Protein AF-A0A8S3V2P7-F1 (afdb_monomer)

Sequence (271 aa):
MELQEFVPVRVRTLHENWPELEVRVYRNQDRISTNEVFEKATFMLNLKQASVEHFSLFLFGKSLFIRKWCFDARTEKKLLKDKVACHLIFREAEWNIENGFLKPSTDQIDLLEEYSDERFRCEEKYILLCHSIPDYFDVHLEDCVVLKNEDECRCHVQVNVSHLKINTQDVDVTVLPWFCVKHWTYEALQKRMIFVYIDDKLMDETITVVTDQVEYLADVVNQCFKTIQKEEKETPRFYSEMVSKTEEGNISYQNPLFDWEQTELHYKSQH

Mean predicted aligned error: 6.17 Å

pLDDT: mean 89.65, std 7.99, range [47.31, 98.12]

Nearest PDB structures (foldseek):
  4tkn-assembly1_A  TM=8.402E-01  e=1.083E-12  Homo sapiens
  8ttv-assembly1_A  TM=8.635E-01  e=6.347E-12  Homo sapiens
  4tkn-assembly2_B  TM=7.941E-01  e=1.187E-10  Homo sapiens
  3sv1-assembly2_B  TM=7.234E-01  e=1.711E-02  Rattus norvegicus
  2ys5-assembly1_A  TM=6.105E-01  e=3.510E-02  Homo sapiens

Secondary structure (DSSP, 8-state):
-PPP-EEEEEEE-S-TTSPPEEEEEEEETTEE-HHHHHHHHHHHTT--HHHHTTEEEEEETTEEEEEE----HHHHHHHTTSHHHHHHHHHHHHHHHHTTSS---HHHHHHHHHHH-TTT--HHHHHHHHTTSTTTTPEEEEEEEEEETTEEEEEEEEE-SSEEEEEETTS-EEEEEGGGEEEEEEETTTTEEEEEEE-TTS-EEEEEEE-TTHHHHHHHHHHHHHHHHHH-TTSPP--GGGEEE-TTS-EEEE-TT--HHHHHHHHHTT-

Solvent-accessible surface area (backbone atoms only — not comparable to full-atom values): 15208 Å² total; per-residue (Å²): 134,83,79,82,49,71,43,81,44,64,38,34,59,71,45,86,87,56,79,69,41,76,36,76,39,65,53,55,94,94,39,67,57,65,65,61,49,46,55,52,47,42,55,76,63,62,47,53,76,92,47,52,83,39,42,46,81,43,80,56,93,96,43,38,29,54,44,80,53,74,52,49,71,74,63,50,63,60,35,50,77,36,68,52,50,29,51,54,51,34,34,45,52,52,51,32,40,78,71,61,77,34,70,69,52,75,77,51,47,60,52,43,54,58,24,60,34,84,93,64,56,32,52,66,60,37,46,60,54,46,70,72,31,73,68,62,45,42,47,79,42,74,82,25,36,36,41,47,94,89,44,80,40,56,26,39,38,33,40,41,68,61,32,44,34,40,38,36,83,84,72,52,69,49,74,44,43,49,37,35,30,50,31,38,36,44,33,77,93,76,24,27,38,39,40,34,26,53,48,86,84,73,42,87,43,63,44,32,43,35,27,98,53,35,68,56,51,53,51,51,54,54,48,26,55,54,51,50,49,72,73,36,87,85,50,61,68,86,51,76,86,38,50,48,71,46,97,90,66,32,42,35,38,56,40,55,60,42,34,69,69,61,39,54,52,54,46,59,72,78,110

Foldseek 3Di:
DDDFDWDWAWEAALPPPDDTDTDTFTQDPNDTDQVSSLVRVCVVLVQDPLCSVQWGWDDDPNHIYIAGNDQDPVSLLVQCVTVSSLVRLLSVLVVCVVVVVFDDDPVLVVVLVVCCPPVRHPSSVNVVSSVPTPLSSWDKDAQKWKAFPNDTFHWIWTDGLFWIWTQTPVRDIDTGGLQQWFKWKQDVVQQKIKTWGQDLVRDTGIMIIHDPCSVVVVVRVVSSLVVCCVVDVPQFHFDPVQWDADPVRIIMGGRSSHDSVVNNVVSVVVD

Radius of gyration: 20.54 Å; Cα contacts (8 Å, |Δi|>4): 428; chains: 1; bounding box: 59×51×54 Å

Organism: Mytilus edulis (NCBI:txid6550)

Structure (mmCIF, N/CA/C/O backbone):
data_AF-A0A8S3V2P7-F1
#
_entry.id   AF-A0A8S3V2P7-F1
#
loop_
_atom_site.group_PDB
_atom_site.id
_atom_site.type_symbol
_atom_site.label_atom_id
_atom_site.label_alt_id
_atom_site.label_comp_id
_atom_site.label_asym_id
_atom_site.label_entity_id
_atom_site.label_seq_id
_atom_site.pdbx_PDB_ins_code
_atom_site.Cartn_x
_atom_site.Cartn_y
_atom_site.Cartn_z
_atom_site.occupancy
_atom_site.B_iso_or_equiv
_atom_site.auth_seq_id
_atom_site.auth_comp_id
_atom_site.auth_asym_id
_atom_site.auth_atom_id
_atom_site.pdbx_PDB_model_num
ATOM 1 N N . MET A 1 1 ? -33.530 29.837 -5.490 1.00 47.31 1 MET A N 1
ATOM 2 C CA . MET A 1 1 ? -32.994 29.280 -4.236 1.00 47.31 1 MET A CA 1
ATOM 3 C C . MET A 1 1 ? -32.983 27.778 -4.439 1.00 47.31 1 MET A C 1
ATOM 5 O O . MET A 1 1 ? -34.024 27.153 -4.302 1.00 47.31 1 MET A O 1
ATOM 9 N N . GLU A 1 2 ? -31.881 27.243 -4.961 1.00 53.69 2 GLU A N 1
ATOM 10 C CA . GLU A 1 2 ? -31.751 25.796 -5.158 1.00 53.69 2 GLU A CA 1
ATOM 11 C C . GLU A 1 2 ? -31.654 25.144 -3.778 1.00 53.69 2 GLU A C 1
ATOM 13 O O . GLU A 1 2 ? -30.859 25.567 -2.936 1.00 53.69 2 GLU A O 1
ATOM 18 N N . LEU A 1 3 ? -32.544 24.189 -3.511 1.00 58.59 3 LEU A N 1
ATOM 19 C CA . LEU A 1 3 ? -32.516 23.399 -2.288 1.00 58.59 3 LEU A CA 1
ATOM 20 C C . LEU A 1 3 ? -31.244 22.556 -2.314 1.00 58.59 3 LEU A C 1
ATOM 22 O O . LEU A 1 3 ? -31.035 21.779 -3.240 1.00 58.59 3 LEU A O 1
ATOM 26 N N . GLN A 1 4 ? -30.397 22.734 -1.305 1.00 68.75 4 GLN A N 1
ATOM 27 C CA . GLN A 1 4 ? -29.199 21.926 -1.133 1.00 68.75 4 GLN A CA 1
ATOM 28 C C . GLN A 1 4 ? -29.608 20.459 -0.937 1.00 68.75 4 GLN A C 1
ATOM 30 O O . GLN A 1 4 ? -30.300 20.136 0.030 1.00 68.75 4 GLN A O 1
ATOM 35 N N . GLU A 1 5 ? -29.209 19.579 -1.857 1.00 84.56 5 GLU A N 1
ATOM 36 C CA . GLU A 1 5 ? -29.507 18.149 -1.769 1.00 84.56 5 GLU A CA 1
ATOM 37 C C . GLU A 1 5 ? -28.433 17.457 -0.920 1.00 84.56 5 GLU A C 1
ATOM 39 O O . GLU A 1 5 ? -27.274 17.327 -1.324 1.00 84.56 5 GLU A O 1
ATOM 44 N N . PHE A 1 6 ? -28.818 17.020 0.280 1.00 88.38 6 PHE A N 1
ATOM 45 C CA . PHE A 1 6 ? -27.993 16.132 1.093 1.00 88.38 6 PHE A CA 1
ATOM 46 C C . PHE A 1 6 ? -28.296 14.685 0.739 1.00 88.38 6 PHE A C 1
ATOM 48 O O . PHE A 1 6 ? -29.452 14.261 0.764 1.00 88.38 6 PHE A O 1
ATOM 55 N N . VAL A 1 7 ? -27.245 13.917 0.479 1.00 91.31 7 VAL A N 1
ATOM 56 C CA . VAL A 1 7 ? -27.346 12.503 0.125 1.00 91.31 7 VAL A CA 1
ATOM 57 C C . VAL A 1 7 ? -26.684 11.635 1.193 1.00 91.31 7 VAL A C 1
ATOM 59 O O . VAL A 1 7 ? -25.607 11.990 1.686 1.00 91.31 7 VAL A O 1
ATOM 62 N N . PRO A 1 8 ? -27.315 10.518 1.596 1.00 92.88 8 PRO A N 1
ATOM 63 C CA . PRO A 1 8 ? -26.698 9.569 2.506 1.00 92.88 8 PRO A CA 1
ATOM 64 C C . PRO A 1 8 ? -25.689 8.706 1.743 1.00 92.88 8 PRO A C 1
ATOM 66 O O . PRO A 1 8 ? -26.023 8.055 0.753 1.00 92.88 8 PRO A O 1
ATOM 69 N N . VAL A 1 9 ? -24.456 8.680 2.231 1.00 93.44 9 VAL A N 1
ATOM 70 C CA . VAL A 1 9 ? -23.396 7.771 1.800 1.00 93.44 9 VAL A CA 1
ATOM 71 C C . VAL A 1 9 ? -23.111 6.827 2.949 1.00 93.44 9 VAL A C 1
ATOM 73 O O . VAL A 1 9 ? -22.951 7.257 4.090 1.00 93.44 9 VAL A O 1
ATOM 76 N N . ARG A 1 10 ? -23.068 5.532 2.658 1.00 94.19 10 ARG A N 1
ATOM 77 C CA . ARG A 1 10 ? -22.807 4.521 3.672 1.00 94.19 10 ARG A CA 1
ATOM 78 C C . ARG A 1 10 ? -21.340 4.120 3.660 1.00 94.19 10 ARG A C 1
ATOM 80 O O . ARG A 1 10 ? -20.814 3.756 2.611 1.00 94.19 10 ARG A O 1
ATOM 87 N N . VAL A 1 11 ? -20.705 4.207 4.822 1.00 94.50 11 VAL A N 1
ATOM 88 C CA . VAL A 1 11 ? -19.291 3.882 5.022 1.00 94.50 11 VAL A CA 1
ATOM 89 C C . VAL A 1 11 ? -19.181 2.772 6.055 1.00 94.50 11 VAL A C 1
ATOM 91 O O . VAL A 1 11 ? -19.813 2.820 7.107 1.00 94.50 11 VAL A O 1
ATOM 94 N N . ARG A 1 12 ? -18.378 1.760 5.756 1.00 94.19 12 ARG A N 1
ATOM 95 C CA . ARG A 1 12 ? -18.157 0.591 6.606 1.00 94.19 12 ARG A CA 1
ATOM 96 C C . ARG A 1 12 ? -16.735 0.578 7.145 1.00 94.19 12 ARG A C 1
ATOM 98 O O . ARG A 1 12 ? -15.857 1.293 6.665 1.00 94.19 12 ARG A O 1
ATOM 105 N N . THR A 1 13 ? -16.504 -0.275 8.126 1.00 92.31 13 THR A N 1
ATOM 106 C CA . THR A 1 13 ? -15.163 -0.703 8.527 1.00 92.31 13 THR A CA 1
ATOM 107 C C . THR A 1 13 ? -15.082 -2.218 8.356 1.00 92.31 13 THR A C 1
ATOM 109 O O . THR A 1 13 ? -16.095 -2.869 8.094 1.00 92.31 13 THR A O 1
ATOM 112 N N . LEU A 1 14 ? -13.890 -2.792 8.502 1.00 87.94 14 LEU A N 1
ATOM 113 C CA . LEU A 1 14 ? -13.713 -4.251 8.516 1.00 87.94 14 LEU A CA 1
ATOM 114 C C . LEU A 1 14 ? -14.160 -4.889 9.846 1.00 87.94 14 LEU A C 1
ATOM 116 O O . LEU A 1 14 ? -14.036 -6.093 10.052 1.00 87.94 14 LEU A O 1
ATOM 120 N N . HIS A 1 15 ? -14.704 -4.096 10.773 1.00 83.44 15 HIS A N 1
ATOM 121 C CA . HIS A 1 15 ? -15.320 -4.633 11.972 1.00 83.44 15 HIS A CA 1
ATOM 122 C C . HIS A 1 15 ? -16.784 -4.987 11.697 1.00 83.44 15 HIS A C 1
ATOM 124 O O . HIS A 1 15 ? -17.645 -4.114 11.665 1.00 83.44 15 HIS A O 1
ATOM 130 N N . GLU A 1 16 ? -17.071 -6.283 11.571 1.00 74.00 16 GLU A N 1
ATOM 131 C CA . GLU A 1 16 ? -18.413 -6.788 11.239 1.00 74.00 16 GLU A CA 1
ATOM 132 C C . GLU A 1 16 ? -19.521 -6.341 12.207 1.00 74.00 16 GLU A C 1
ATOM 134 O O . GLU A 1 16 ? -20.665 -6.161 11.797 1.00 74.00 16 GLU A O 1
ATOM 139 N N . ASN A 1 17 ? -19.184 -6.118 13.483 1.00 75.56 17 ASN A N 1
ATOM 140 C CA . ASN A 1 17 ? -20.146 -5.707 14.508 1.00 75.56 17 ASN A CA 1
ATOM 141 C C . ASN A 1 17 ? -20.281 -4.186 14.644 1.00 75.56 17 ASN A C 1
ATOM 143 O O . ASN A 1 17 ? -21.109 -3.721 15.433 1.00 75.56 17 ASN A O 1
ATOM 147 N N . TRP A 1 18 ? -19.484 -3.395 13.917 1.00 79.00 18 TRP A N 1
ATOM 148 C CA . TRP A 1 18 ? -19.669 -1.951 13.920 1.00 79.00 18 TRP A CA 1
ATOM 149 C C . TRP A 1 18 ? -20.789 -1.544 12.971 1.00 79.00 18 TRP A C 1
ATOM 151 O O . TRP A 1 18 ? -20.859 -2.032 11.841 1.00 79.00 18 TRP A O 1
ATOM 161 N N . PRO A 1 19 ? -21.677 -0.639 13.414 1.00 79.25 19 PRO A N 1
ATOM 162 C CA . PRO A 1 19 ? -22.750 -0.177 12.564 1.00 79.25 19 PRO A CA 1
ATOM 163 C C . PRO A 1 19 ? -22.172 0.550 11.351 1.00 79.25 19 PRO A C 1
ATOM 165 O O . PRO A 1 19 ? -21.231 1.338 11.456 1.00 79.25 19 PRO A O 1
ATOM 168 N N . GLU A 1 20 ? -22.784 0.301 10.198 1.00 89.19 20 GLU A N 1
ATOM 169 C CA . GLU A 1 20 ? -22.535 1.074 8.990 1.00 89.19 20 GLU A CA 1
ATOM 170 C C . GLU A 1 20 ? -22.792 2.563 9.277 1.00 89.19 20 GLU A C 1
ATOM 172 O O . GLU A 1 20 ? -23.838 2.947 9.808 1.00 89.19 20 GLU A O 1
ATOM 177 N N . LEU A 1 21 ? -21.817 3.405 8.948 1.00 91.62 21 LEU A N 1
ATOM 178 C CA . LEU A 1 21 ? -21.876 4.840 9.174 1.00 91.62 21 LEU A CA 1
ATOM 179 C C . LEU A 1 21 ? -22.696 5.472 8.051 1.00 91.62 21 LEU A C 1
ATOM 181 O O . LEU A 1 21 ? -22.272 5.489 6.895 1.00 91.62 21 LEU A O 1
ATOM 185 N N . GLU A 1 22 ? -23.867 6.011 8.380 1.00 94.44 22 GLU A N 1
ATOM 186 C CA . GLU A 1 22 ? -24.633 6.833 7.444 1.00 94.44 22 GLU A CA 1
ATOM 187 C C . GLU A 1 22 ? -24.123 8.278 7.491 1.00 94.44 22 GLU A C 1
ATOM 189 O O . GLU A 1 22 ? -24.448 9.053 8.393 1.00 94.44 22 GLU A O 1
ATOM 194 N N . VAL A 1 23 ? -23.326 8.648 6.493 1.00 94.12 23 VAL A N 1
ATOM 195 C CA . VAL A 1 23 ? -22.736 9.976 6.356 1.00 94.12 23 VAL A CA 1
ATOM 196 C C . VAL A 1 23 ? -23.578 10.816 5.406 1.00 94.12 23 VAL A C 1
ATOM 198 O O . VAL A 1 23 ? -23.733 10.484 4.235 1.00 94.12 23 VAL A O 1
ATOM 201 N N . ARG A 1 24 ? -24.108 11.946 5.881 1.00 92.94 24 ARG A N 1
ATOM 202 C CA . ARG A 1 24 ? -24.846 12.888 5.025 1.00 92.94 24 ARG A CA 1
ATOM 203 C C . ARG A 1 24 ? -23.905 13.934 4.447 1.00 92.94 24 ARG A C 1
ATOM 205 O O . ARG A 1 24 ? -23.319 14.708 5.205 1.00 92.94 24 ARG A O 1
ATOM 212 N N . VAL A 1 25 ? -23.798 13.988 3.124 1.00 92.62 25 VAL A N 1
ATOM 213 C CA . VAL A 1 25 ? -22.906 14.905 2.390 1.00 92.62 25 VAL A CA 1
ATOM 214 C C . VAL A 1 25 ? -23.658 15.723 1.359 1.00 92.62 25 VAL A C 1
ATOM 216 O O . VAL A 1 25 ? -24.741 15.337 0.916 1.00 92.62 25 VAL A O 1
ATOM 219 N N . TYR A 1 26 ? -23.091 16.872 1.008 1.00 88.38 26 TYR A N 1
ATOM 220 C CA . TYR A 1 26 ? -23.661 17.743 -0.007 1.00 88.38 26 TYR A CA 1
ATOM 221 C C . TYR A 1 26 ? -23.388 17.191 -1.411 1.00 88.38 26 TYR A C 1
ATOM 223 O O . TYR A 1 26 ? -22.244 16.886 -1.758 1.00 88.38 26 TYR A O 1
ATOM 231 N N . ARG A 1 27 ? -24.434 17.081 -2.238 1.00 88.06 27 ARG A N 1
ATOM 232 C CA . ARG A 1 27 ? -24.281 16.799 -3.668 1.00 88.06 27 ARG A CA 1
ATOM 233 C C . ARG A 1 27 ? -24.148 18.116 -4.428 1.00 88.06 27 ARG A C 1
ATOM 235 O O . ARG A 1 27 ? -25.050 18.949 -4.399 1.00 88.06 27 ARG A O 1
ATOM 242 N N . ASN A 1 28 ? -23.046 18.277 -5.158 1.00 83.25 28 ASN A N 1
ATOM 243 C CA . ASN A 1 28 ? -22.822 19.414 -6.047 1.00 83.25 28 ASN A CA 1
ATOM 244 C C . ASN A 1 28 ? -22.713 18.929 -7.495 1.00 83.25 28 ASN A C 1
ATOM 246 O O . ASN A 1 28 ? -21.761 18.221 -7.813 1.00 83.25 28 ASN A O 1
ATOM 250 N N . GLN A 1 29 ? -23.657 19.310 -8.364 1.00 81.25 29 GLN A N 1
ATOM 251 C CA . GLN A 1 29 ? -23.633 18.967 -9.799 1.00 81.25 29 GLN A CA 1
ATOM 252 C C . GLN A 1 29 ? -23.369 17.466 -10.046 1.00 81.25 29 GLN A C 1
ATOM 254 O O . GLN A 1 29 ? -22.422 17.095 -10.736 1.00 81.25 29 GLN A O 1
ATOM 259 N N . ASP A 1 30 ? -24.160 16.605 -9.397 1.00 81.12 30 ASP A N 1
ATOM 260 C CA . ASP A 1 30 ? -24.045 15.134 -9.436 1.00 81.12 30 ASP A CA 1
ATOM 261 C C . ASP A 1 30 ? -22.745 14.536 -8.877 1.00 81.12 30 ASP A C 1
ATOM 263 O O . ASP A 1 30 ? -22.522 13.328 -8.961 1.00 81.12 30 ASP A O 1
ATOM 267 N N . ARG A 1 31 ? -21.900 15.347 -8.236 1.00 85.56 31 ARG A N 1
ATOM 268 C CA . ARG A 1 31 ? -20.669 14.893 -7.586 1.00 85.56 31 ARG A CA 1
ATOM 269 C C . ARG A 1 31 ? -20.781 14.969 -6.072 1.00 85.56 31 ARG A C 1
ATOM 271 O O . ARG A 1 31 ? -21.397 15.875 -5.510 1.00 85.56 31 ARG A O 1
ATOM 278 N N . ILE A 1 32 ? -20.146 14.001 -5.424 1.00 87.94 32 ILE A N 1
ATOM 279 C CA . ILE A 1 32 ? -19.985 13.926 -3.975 1.00 87.94 32 ILE A CA 1
ATOM 280 C C . ILE A 1 32 ? -18.493 14.044 -3.675 1.00 87.94 32 ILE A C 1
ATOM 282 O O . ILE A 1 32 ? -17.678 13.389 -4.324 1.00 87.94 32 ILE A O 1
ATOM 286 N N . SER A 1 33 ? -18.135 14.878 -2.699 1.00 89.50 33 SER A N 1
ATOM 287 C CA . SER A 1 33 ? -16.750 15.010 -2.247 1.00 89.50 33 SER A CA 1
ATOM 288 C C . SER A 1 33 ? -16.347 13.801 -1.404 1.00 89.50 33 SER A C 1
ATOM 290 O O . SER A 1 33 ? -16.897 13.580 -0.325 1.00 89.50 33 SER A O 1
ATOM 292 N N . THR A 1 34 ? -15.358 13.037 -1.867 1.00 89.44 34 THR A N 1
ATOM 293 C CA . THR A 1 34 ? -14.770 11.922 -1.107 1.00 89.44 34 THR A CA 1
ATOM 294 C C . THR A 1 34 ? -14.146 12.401 0.202 1.00 89.44 34 THR A C 1
ATOM 296 O O . THR A 1 34 ? -14.336 11.764 1.235 1.00 89.44 34 THR A O 1
ATOM 299 N N . ASN A 1 35 ? -13.490 13.564 0.191 1.00 91.44 35 ASN A N 1
ATOM 300 C CA . ASN A 1 35 ? -12.905 14.167 1.389 1.00 91.44 35 ASN A CA 1
ATOM 301 C C . ASN A 1 35 ? -13.974 14.512 2.433 1.00 91.44 35 ASN A C 1
ATOM 303 O O . ASN A 1 35 ? -13.795 14.210 3.606 1.00 91.44 35 ASN A O 1
ATOM 307 N N . GLU A 1 36 ? -15.117 15.071 2.016 1.00 93.06 36 GLU A N 1
ATOM 308 C CA . GLU A 1 36 ? -16.208 15.394 2.949 1.00 93.06 36 GLU A CA 1
ATOM 309 C C . GLU A 1 36 ? -16.799 14.123 3.579 1.00 93.06 36 GLU A C 1
ATOM 311 O O . GLU A 1 36 ? -17.082 14.093 4.780 1.00 93.06 36 GLU A O 1
ATOM 316 N N . VAL A 1 37 ? -16.968 13.059 2.781 1.00 95.00 37 VAL A N 1
ATOM 317 C CA . VAL A 1 37 ? -17.411 11.751 3.287 1.00 95.00 37 VAL A CA 1
ATOM 318 C C . VAL A 1 37 ? -16.409 11.221 4.312 1.00 95.00 37 VAL A C 1
ATOM 320 O O . VAL A 1 37 ? -16.813 10.796 5.394 1.00 95.00 37 VAL A O 1
ATOM 323 N N . PHE A 1 38 ? -15.115 11.272 3.995 1.00 95.25 38 PHE A N 1
ATOM 324 C CA . PHE A 1 38 ? -14.049 10.756 4.848 1.00 95.25 38 PHE A CA 1
ATOM 325 C C . PHE A 1 38 ? -13.953 11.507 6.180 1.00 95.25 38 PHE A C 1
ATOM 327 O O . PHE A 1 38 ? -13.951 10.881 7.240 1.00 95.25 38 PHE A O 1
ATOM 334 N N . GLU A 1 39 ? -13.932 12.840 6.145 1.00 94.69 39 GLU A N 1
ATOM 335 C CA . GLU A 1 39 ? -13.870 13.693 7.339 1.00 94.69 39 GLU A CA 1
ATOM 336 C C . GLU A 1 39 ? -15.047 13.430 8.283 1.00 94.69 39 GLU A C 1
ATOM 338 O O . GLU A 1 39 ? -14.869 13.255 9.489 1.00 94.69 39 GLU A O 1
ATOM 343 N N . LYS A 1 40 ? -16.266 13.338 7.744 1.00 95.62 40 LYS A N 1
ATOM 344 C CA . LYS A 1 40 ? -17.450 13.048 8.560 1.00 95.62 40 LYS A CA 1
ATOM 345 C C . LYS A 1 40 ? -17.449 11.620 9.098 1.00 95.62 40 LYS A C 1
ATOM 347 O O . LYS A 1 40 ? -17.795 11.419 10.259 1.00 95.62 40 LYS A O 1
ATOM 352 N N . ALA A 1 41 ? -17.053 10.635 8.293 1.00 95.25 41 ALA A N 1
ATOM 353 C CA . ALA A 1 41 ? -16.987 9.243 8.727 1.00 95.25 41 ALA A CA 1
ATOM 354 C C . ALA A 1 41 ? -15.957 9.056 9.857 1.00 95.25 41 ALA A C 1
ATOM 356 O O . ALA A 1 41 ? -16.270 8.481 10.896 1.00 95.25 41 ALA A O 1
ATOM 357 N N . THR A 1 42 ? -14.752 9.608 9.703 1.00 95.06 42 THR A N 1
ATOM 358 C CA . THR A 1 42 ? -13.700 9.567 10.736 1.00 95.06 42 THR A CA 1
ATOM 359 C C . THR A 1 42 ? -14.087 10.320 12.008 1.00 95.06 42 THR A C 1
ATOM 361 O O . THR A 1 42 ? -13.806 9.838 13.108 1.00 95.06 42 THR A O 1
ATOM 364 N N . PHE A 1 43 ? -14.809 11.439 11.882 1.00 94.94 43 PHE A N 1
ATOM 365 C CA . PHE A 1 43 ? -15.402 12.131 13.024 1.00 94.94 43 PHE A CA 1
ATOM 366 C C . PHE A 1 43 ? -16.413 11.247 13.769 1.00 94.94 43 PHE A C 1
ATOM 368 O O . PHE A 1 43 ? -16.343 11.136 14.991 1.00 94.94 43 PHE A O 1
ATOM 375 N N . MET A 1 44 ? -17.314 10.564 13.051 1.00 94.50 44 MET A N 1
ATOM 376 C CA . MET A 1 44 ? -18.293 9.644 13.652 1.00 94.50 44 MET A CA 1
ATOM 377 C C . MET A 1 44 ? -17.632 8.470 14.387 1.00 94.50 44 MET A C 1
ATOM 379 O O . MET A 1 44 ? -18.170 7.994 15.385 1.00 94.50 44 MET A O 1
ATOM 383 N N . LEU A 1 45 ? -16.453 8.033 13.934 1.00 93.38 45 LEU A N 1
ATOM 384 C CA . LEU A 1 45 ? -15.653 7.001 14.598 1.00 93.38 45 LEU A CA 1
ATOM 385 C C . LEU A 1 45 ? -14.888 7.500 15.832 1.00 93.38 45 LEU A C 1
ATOM 387 O O . LEU A 1 45 ? -14.327 6.685 16.560 1.00 93.38 45 LEU A O 1
ATOM 391 N N . ASN A 1 46 ? -14.858 8.812 16.090 1.00 94.25 46 ASN A N 1
ATOM 392 C CA . ASN A 1 46 ? -13.985 9.447 17.084 1.00 94.25 46 ASN A CA 1
ATOM 393 C C . ASN A 1 46 ? -12.490 9.148 16.859 1.00 94.25 46 ASN A C 1
ATOM 395 O O . ASN A 1 46 ? -11.724 9.020 17.819 1.00 94.25 46 ASN A O 1
ATOM 399 N N . LEU A 1 47 ? -12.066 9.036 15.598 1.00 94.50 47 LEU A N 1
ATOM 400 C CA . LEU A 1 47 ? -10.654 8.887 15.253 1.00 94.50 47 LEU A CA 1
ATOM 401 C C . LEU A 1 47 ? -9.905 10.186 15.591 1.00 94.50 47 LEU A C 1
ATOM 403 O O . LEU A 1 47 ? -10.368 11.280 15.257 1.00 94.50 47 LEU A O 1
ATOM 407 N N . LYS A 1 48 ? -8.746 10.110 16.262 1.00 94.69 48 LYS A N 1
ATOM 408 C CA . LYS A 1 48 ? -7.996 11.328 16.607 1.00 94.69 48 LYS A CA 1
ATOM 409 C C . LYS A 1 48 ? -7.474 11.991 15.338 1.00 94.69 48 LYS A C 1
ATOM 411 O O . LYS A 1 48 ? -6.972 11.315 14.448 1.00 94.69 48 LYS A O 1
ATOM 416 N N . GLN A 1 49 ? -7.455 13.325 15.316 1.00 92.06 49 GLN A N 1
ATOM 417 C CA . GLN A 1 49 ? -6.977 14.101 14.163 1.00 92.06 49 GLN A CA 1
ATOM 418 C C . GLN A 1 49 ? -5.575 13.691 13.683 1.00 92.06 49 GLN A C 1
ATOM 420 O O . GLN A 1 49 ? -5.330 13.631 12.486 1.00 92.06 49 GLN A O 1
ATOM 425 N N . ALA A 1 50 ? -4.664 13.377 14.613 1.00 91.94 50 ALA A N 1
ATOM 426 C CA . ALA A 1 50 ? -3.307 12.931 14.289 1.00 91.94 50 ALA A CA 1
ATOM 427 C C . ALA A 1 50 ? -3.254 11.548 13.608 1.00 91.94 50 ALA A C 1
ATOM 429 O O . ALA A 1 50 ? -2.234 11.201 13.027 1.00 91.94 50 ALA 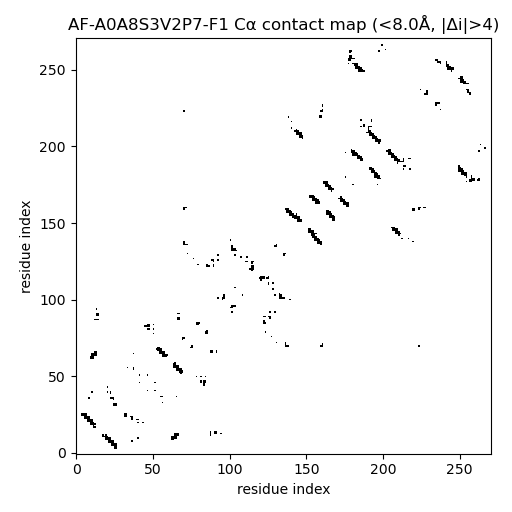A O 1
ATOM 430 N N . SER A 1 51 ? -4.328 10.763 13.700 1.00 94.56 51 SER A N 1
ATOM 431 C CA . SER A 1 51 ? -4.462 9.452 13.067 1.00 94.56 51 SER A CA 1
ATOM 432 C C . SER A 1 51 ? -5.159 9.537 11.708 1.00 94.56 51 SER A C 1
ATOM 434 O O . SER A 1 51 ? -4.922 8.679 10.869 1.00 94.56 51 SER A O 1
ATOM 436 N N . VAL A 1 52 ? -6.000 10.555 11.474 1.00 93.69 52 VAL A N 1
ATOM 437 C CA . VAL A 1 52 ? -6.846 10.684 10.268 1.00 93.69 52 VAL A CA 1
ATOM 438 C C . VAL A 1 52 ? -6.032 10.632 8.973 1.00 93.69 52 VAL A C 1
ATOM 440 O O . VAL A 1 52 ? -6.456 9.974 8.032 1.00 93.69 52 VAL A O 1
ATOM 443 N N . GLU A 1 53 ? -4.844 11.244 8.926 1.00 90.44 53 GLU A N 1
ATOM 444 C CA . GLU A 1 53 ? -3.986 11.236 7.724 1.00 90.44 53 GLU A CA 1
ATOM 445 C C . GLU A 1 53 ? -3.451 9.844 7.334 1.00 90.44 53 GLU A C 1
ATOM 447 O O . GLU A 1 53 ? -2.873 9.677 6.262 1.00 90.44 53 GLU A O 1
ATOM 452 N N . HIS A 1 54 ? -3.639 8.848 8.201 1.00 92.81 54 HIS A N 1
ATOM 453 C CA . HIS A 1 54 ? -3.183 7.473 8.023 1.00 92.81 54 HIS A CA 1
ATOM 454 C C . HIS A 1 54 ? -4.327 6.492 7.760 1.00 92.81 54 HIS A C 1
ATOM 456 O O . HIS A 1 54 ? -4.151 5.284 7.907 1.00 92.81 54 HIS A O 1
ATOM 462 N N . PHE A 1 55 ? -5.497 7.003 7.384 1.00 94.12 55 PHE A N 1
ATOM 463 C CA . PHE A 1 55 ? -6.632 6.228 6.897 1.00 94.12 55 PHE A CA 1
ATOM 464 C C . PHE A 1 55 ? -7.121 6.834 5.582 1.00 94.12 55 PHE A C 1
ATOM 466 O O . PHE A 1 55 ? -6.84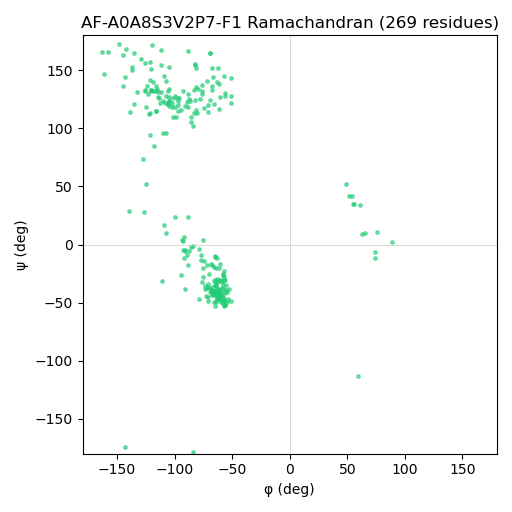4 7.992 5.278 1.00 94.12 55 PHE A O 1
ATOM 473 N N . SER A 1 56 ? -7.850 6.051 4.797 1.00 92.81 56 SER A N 1
ATOM 474 C CA . SER A 1 56 ? -8.504 6.532 3.580 1.00 92.81 56 SER A CA 1
ATOM 475 C C . SER A 1 56 ? -9.801 5.766 3.324 1.00 92.81 56 SER A C 1
ATOM 477 O O . SER A 1 56 ? -10.123 4.804 4.030 1.00 92.81 56 SER A O 1
ATOM 479 N N . LEU A 1 57 ? -10.559 6.220 2.328 1.00 91.69 57 LEU A N 1
ATOM 480 C CA . LEU A 1 57 ? -11.742 5.536 1.826 1.00 91.69 57 LEU A CA 1
ATOM 481 C C . LEU A 1 57 ? -11.379 4.633 0.651 1.00 91.69 57 LEU A C 1
ATOM 483 O O . LEU A 1 57 ? -10.750 5.073 -0.306 1.00 91.69 57 LEU A O 1
ATOM 487 N N . PHE A 1 58 ? -11.859 3.397 0.698 1.00 87.44 58 PHE A N 1
ATOM 488 C CA . PHE A 1 58 ? -11.628 2.388 -0.327 1.00 87.44 58 PHE A CA 1
ATOM 489 C C . PHE A 1 58 ? -12.958 1.850 -0.811 1.00 87.44 58 PHE A C 1
ATOM 491 O O . PHE A 1 58 ? -13.825 1.495 -0.010 1.00 87.44 58 PHE A O 1
ATOM 498 N N . LEU A 1 59 ? -13.117 1.775 -2.125 1.00 83.31 59 LEU A N 1
ATOM 499 C CA . LEU A 1 59 ? -14.261 1.116 -2.728 1.00 83.31 59 LEU A CA 1
ATOM 500 C C . LEU A 1 59 ? -13.925 -0.364 -2.914 1.00 83.31 59 LEU A C 1
ATOM 502 O O . LEU A 1 59 ? -13.007 -0.701 -3.653 1.00 83.31 59 LEU A O 1
ATOM 506 N N . PHE A 1 60 ? -14.681 -1.243 -2.264 1.00 75.12 60 PHE A N 1
ATOM 507 C CA . PHE A 1 60 ? -14.595 -2.684 -2.473 1.00 75.12 60 PHE A CA 1
ATOM 508 C C . PHE A 1 60 ? -15.962 -3.204 -2.922 1.00 75.12 60 PHE A C 1
ATOM 510 O O . PHE A 1 60 ? -16.962 -3.125 -2.196 1.00 75.12 60 PHE A O 1
ATOM 517 N N . GLY A 1 61 ? -16.031 -3.667 -4.171 1.00 77.38 61 GLY A N 1
ATOM 518 C CA . GLY A 1 61 ? -17.294 -3.968 -4.840 1.00 77.38 61 GLY A CA 1
ATOM 519 C C . GLY A 1 61 ? -18.199 -2.733 -4.915 1.00 77.38 61 GLY A C 1
ATOM 520 O O . GLY A 1 61 ? -17.901 -1.769 -5.613 1.00 77.38 61 GLY A O 1
ATOM 521 N N . LYS A 1 62 ? -19.329 -2.761 -4.199 1.00 80.06 62 LYS A N 1
ATOM 522 C CA . LYS A 1 62 ? -20.299 -1.646 -4.127 1.00 80.06 62 LYS A CA 1
ATOM 523 C C . LYS A 1 62 ? -20.290 -0.918 -2.779 1.00 80.06 62 LYS A C 1
ATOM 525 O O . LYS A 1 62 ? -21.187 -0.121 -2.515 1.00 80.06 62 LYS A O 1
ATOM 530 N N . SER A 1 63 ? -19.315 -1.219 -1.927 1.00 85.38 63 SER A N 1
ATOM 531 C CA . SER A 1 63 ? -19.263 -0.754 -0.544 1.00 85.38 63 SER A CA 1
ATOM 532 C C . SER A 1 63 ? -18.024 0.100 -0.314 1.00 85.38 63 SER A C 1
ATOM 534 O O . SER A 1 63 ? -16.943 -0.213 -0.808 1.00 85.38 63 SER A O 1
ATOM 536 N N . LEU A 1 64 ? -18.189 1.177 0.448 1.00 91.75 64 LEU A N 1
ATOM 537 C CA . LEU A 1 64 ? -17.122 2.107 0.794 1.00 91.75 64 LEU A CA 1
ATOM 538 C C . LEU A 1 64 ? -16.614 1.788 2.201 1.00 91.75 64 LEU A C 1
ATOM 540 O O . LEU A 1 64 ? -17.412 1.704 3.133 1.00 91.75 64 LEU A O 1
ATOM 544 N N . PHE A 1 65 ? -15.307 1.621 2.361 1.00 92.38 65 PHE A N 1
ATOM 545 C CA . PHE A 1 65 ? -14.676 1.232 3.618 1.00 92.38 65 PHE A CA 1
ATOM 546 C C . PHE A 1 65 ? -13.654 2.266 4.071 1.00 92.38 65 PHE A C 1
ATOM 548 O O . PHE A 1 65 ? -12.896 2.774 3.251 1.00 92.38 65 PHE A O 1
ATOM 555 N N . ILE A 1 66 ? -13.584 2.528 5.376 1.00 93.62 66 ILE A N 1
ATOM 556 C CA . ILE A 1 66 ? -12.398 3.141 5.981 1.00 93.62 66 ILE A CA 1
ATOM 557 C C . ILE A 1 66 ? -11.380 2.039 6.241 1.00 93.62 66 ILE A C 1
ATOM 559 O O . ILE A 1 66 ? -11.682 1.078 6.951 1.00 93.62 66 ILE A O 1
ATOM 563 N N . ARG A 1 67 ? -10.177 2.205 5.693 1.00 92.38 67 ARG A N 1
ATOM 564 C CA . ARG A 1 67 ? -9.040 1.312 5.937 1.00 92.38 67 ARG A CA 1
ATOM 565 C C . ARG A 1 67 ? -7.769 2.103 6.194 1.00 92.38 67 ARG A C 1
ATOM 567 O O . ARG A 1 67 ? -7.710 3.309 5.927 1.00 92.38 67 ARG A O 1
ATOM 574 N N . LYS A 1 68 ? -6.764 1.421 6.728 1.00 92.06 68 LYS A N 1
ATOM 575 C CA . LYS A 1 68 ? -5.446 1.984 6.985 1.00 92.06 68 LYS A CA 1
ATOM 576 C C . LYS A 1 68 ? -4.777 2.440 5.679 1.00 92.06 68 LYS A C 1
ATOM 578 O O . LYS A 1 68 ? -4.797 1.749 4.667 1.00 92.06 68 LYS A O 1
ATOM 583 N N . TRP A 1 69 ? -4.138 3.603 5.729 1.00 90.56 69 TRP A N 1
ATOM 584 C CA . TRP A 1 69 ? -3.311 4.200 4.675 1.00 90.56 69 TRP A CA 1
ATOM 585 C C . TRP A 1 69 ? -1.913 4.524 5.223 1.00 90.56 69 TRP A C 1
ATOM 587 O O . TRP A 1 69 ? -1.421 5.652 5.170 1.00 90.56 69 TRP A O 1
ATOM 597 N N . CYS A 1 70 ? -1.285 3.524 5.840 1.00 86.31 70 CYS A N 1
ATOM 598 C CA . CYS A 1 70 ? 0.111 3.577 6.250 1.00 86.31 70 CYS A CA 1
ATOM 599 C C . CYS A 1 70 ? 0.766 2.201 6.102 1.00 86.31 70 CYS A C 1
ATOM 601 O O . CYS A 1 70 ? 0.198 1.166 6.457 1.00 86.31 70 CYS A O 1
ATOM 603 N N . PHE A 1 71 ? 1.978 2.207 5.559 1.00 85.38 71 PHE A N 1
ATOM 604 C CA . PHE A 1 71 ? 2.661 1.012 5.055 1.00 85.38 71 PHE A CA 1
ATOM 605 C C . PHE A 1 71 ? 4.050 0.869 5.678 1.00 85.38 71 PHE A C 1
ATOM 607 O O . PHE A 1 71 ? 4.974 0.351 5.064 1.00 85.38 71 PHE A O 1
ATOM 614 N N . ASP A 1 72 ? 4.220 1.397 6.891 1.00 88.38 72 ASP A N 1
ATOM 615 C CA . ASP A 1 72 ? 5.484 1.353 7.610 1.00 88.38 72 ASP A CA 1
ATOM 616 C C . ASP A 1 72 ? 5.264 1.159 9.118 1.00 88.38 72 ASP A C 1
ATOM 618 O O . ASP A 1 72 ? 4.320 1.679 9.728 1.00 88.38 72 ASP A O 1
ATOM 622 N N . ALA A 1 73 ? 6.175 0.408 9.737 1.00 91.56 73 ALA A N 1
ATOM 623 C CA . ALA A 1 73 ? 6.071 0.034 11.142 1.00 91.56 73 ALA A CA 1
ATOM 624 C C . ALA A 1 73 ? 6.185 1.233 12.090 1.00 91.56 73 ALA A C 1
ATOM 626 O O . ALA A 1 73 ? 5.625 1.222 13.189 1.00 91.56 73 ALA A O 1
ATOM 627 N N . ARG A 1 74 ? 6.942 2.267 11.715 1.00 89.69 74 ARG A N 1
ATOM 628 C CA . ARG A 1 74 ? 7.235 3.397 12.601 1.00 89.69 74 ARG A CA 1
ATOM 629 C C . ARG A 1 74 ? 6.013 4.288 12.780 1.00 89.69 74 ARG A C 1
ATOM 631 O O . ARG A 1 74 ? 5.733 4.722 13.901 1.00 89.69 74 ARG A O 1
ATOM 638 N N . THR A 1 75 ? 5.321 4.588 11.693 1.00 90.50 75 THR A N 1
ATOM 639 C CA . THR A 1 75 ? 4.071 5.336 11.663 1.00 90.50 75 THR A CA 1
ATOM 640 C C . THR A 1 75 ? 2.979 4.543 12.353 1.00 90.50 75 THR A C 1
ATOM 642 O O . THR A 1 75 ? 2.351 5.067 13.273 1.00 90.50 75 THR A O 1
ATOM 645 N N . GLU A 1 76 ? 2.811 3.264 12.013 1.00 94.12 76 GLU A N 1
ATOM 646 C CA . GLU A 1 76 ? 1.749 2.456 12.606 1.00 94.12 76 GLU A CA 1
ATOM 647 C C . GLU A 1 76 ? 1.920 2.301 14.125 1.00 94.12 76 GLU A C 1
ATOM 649 O O . GLU A 1 76 ? 0.963 2.504 14.866 1.00 94.12 76 GLU A O 1
ATOM 654 N N . LYS A 1 77 ? 3.149 2.124 14.634 1.00 95.00 77 LYS A N 1
ATOM 655 C CA . LYS A 1 77 ? 3.434 2.138 16.086 1.00 95.00 77 LYS A CA 1
ATOM 656 C C . LYS A 1 77 ? 2.986 3.419 16.795 1.00 95.00 77 LYS A C 1
ATOM 658 O O . LYS A 1 77 ? 2.660 3.388 17.981 1.00 95.00 77 LYS A O 1
ATOM 663 N N . LYS A 1 78 ? 2.978 4.571 16.113 1.00 93.62 78 LYS A N 1
ATOM 664 C CA . LYS A 1 78 ? 2.445 5.819 16.690 1.00 93.62 78 LYS A CA 1
ATOM 665 C C . LYS A 1 78 ? 0.919 5.792 16.745 1.00 93.62 78 LYS A C 1
ATOM 667 O O . LYS A 1 78 ? 0.363 6.299 17.720 1.00 93.62 78 LYS A O 1
ATOM 672 N N . LEU A 1 79 ? 0.275 5.190 15.743 1.00 94.81 79 LEU A N 1
ATOM 673 C CA . LEU A 1 79 ? -1.181 5.043 15.659 1.00 94.81 79 LEU A CA 1
ATOM 674 C C . LEU A 1 79 ? -1.746 4.150 16.759 1.00 94.81 79 LEU A C 1
ATOM 676 O O . LEU A 1 79 ? -2.841 4.426 17.236 1.00 94.81 79 LEU A O 1
ATOM 680 N N . LEU A 1 80 ? -0.990 3.159 17.242 1.00 95.50 80 LEU A N 1
ATOM 681 C CA . LEU A 1 80 ? -1.455 2.250 18.305 1.00 95.50 80 LEU A CA 1
ATOM 682 C C . LEU A 1 80 ? -1.797 2.973 19.626 1.00 95.50 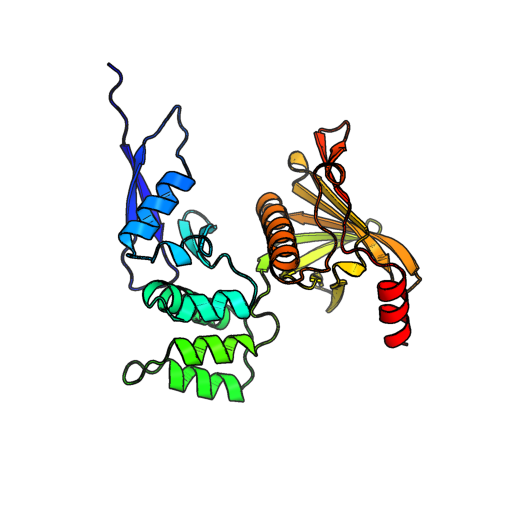80 LEU A C 1
ATOM 684 O O . LEU A 1 80 ? -2.534 2.453 20.458 1.00 95.50 80 LEU A O 1
ATOM 688 N N . LYS A 1 81 ? -1.331 4.219 19.809 1.00 94.06 81 LYS A N 1
ATOM 689 C CA . LYS A 1 81 ? -1.692 5.090 20.949 1.00 94.06 81 LYS A CA 1
ATOM 690 C C . LYS A 1 81 ? -3.103 5.682 20.847 1.00 94.06 81 LYS A C 1
ATOM 692 O O . LYS A 1 81 ? -3.612 6.289 21.800 1.00 94.06 81 LYS A O 1
ATOM 697 N N . ASP A 1 82 ? -3.720 5.608 19.678 1.00 95.62 82 ASP A N 1
ATOM 698 C CA . ASP A 1 82 ? -5.115 5.943 19.455 1.00 95.62 82 ASP A CA 1
ATOM 699 C C . ASP A 1 82 ? -5.940 4.657 19.479 1.00 95.62 82 ASP A C 1
ATOM 701 O O . ASP A 1 82 ? -5.777 3.799 18.623 1.00 95.62 82 ASP A O 1
ATOM 705 N N . LYS A 1 83 ? -6.832 4.527 20.468 1.00 94.75 83 LYS A N 1
ATOM 706 C CA . LY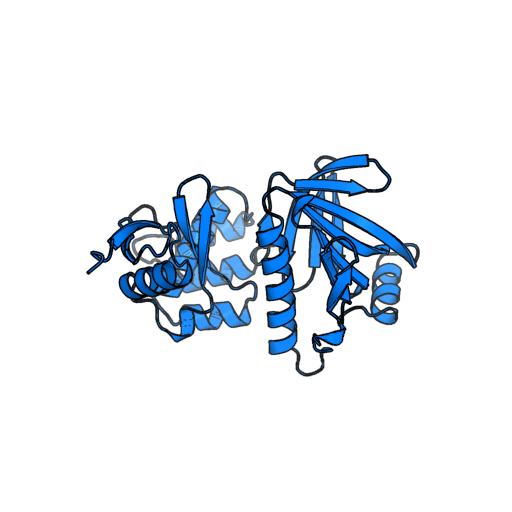S A 1 83 ? -7.628 3.309 20.669 1.00 94.75 83 LYS A CA 1
ATOM 707 C C . LYS A 1 83 ? -8.482 2.973 19.449 1.00 94.75 83 LYS A C 1
ATOM 709 O O . LYS A 1 83 ? -8.618 1.804 19.121 1.00 94.75 83 LYS A O 1
ATOM 714 N N . VAL A 1 84 ? -9.033 3.988 18.782 1.00 94.62 84 VAL A N 1
ATOM 715 C CA . VAL A 1 84 ? -9.869 3.790 17.592 1.00 94.62 84 VAL A CA 1
ATOM 716 C C . VAL A 1 84 ? -9.013 3.333 16.415 1.00 94.62 84 VAL A C 1
ATOM 718 O O . VAL A 1 84 ? -9.370 2.371 15.743 1.00 94.62 84 VAL A O 1
ATOM 721 N N . ALA A 1 85 ? -7.863 3.978 16.194 1.00 96.19 85 ALA A N 1
ATOM 722 C CA . ALA A 1 85 ? -6.938 3.578 15.137 1.00 96.19 85 ALA A CA 1
ATOM 723 C C . ALA A 1 85 ? -6.390 2.163 15.376 1.00 96.19 85 ALA A C 1
ATOM 725 O O . ALA A 1 85 ? -6.418 1.347 14.465 1.00 96.19 85 ALA A O 1
ATOM 726 N N . CYS A 1 86 ? -5.947 1.866 16.602 1.00 96.62 86 CYS A N 1
ATOM 727 C CA . CYS A 1 86 ? -5.465 0.548 17.014 1.00 96.62 86 CYS A CA 1
ATOM 728 C C . CYS A 1 86 ? -6.513 -0.529 16.720 1.00 96.62 86 CYS A C 1
ATOM 730 O O . CYS A 1 86 ? -6.215 -1.498 16.033 1.00 96.62 86 CYS A O 1
ATOM 732 N N . HIS A 1 87 ? -7.761 -0.294 17.126 1.00 95.31 87 HIS A N 1
ATOM 733 C CA . HIS A 1 87 ? -8.850 -1.230 16.884 1.00 95.31 87 HIS A CA 1
ATOM 734 C C . HIS A 1 87 ? -9.126 -1.450 15.389 1.00 95.31 87 HIS A C 1
ATOM 736 O O . HIS A 1 87 ? -9.258 -2.586 14.941 1.00 95.31 87 HIS A O 1
ATOM 742 N N . LEU A 1 88 ? -9.169 -0.378 14.591 1.00 95.19 88 LEU A N 1
ATOM 743 C CA . LEU A 1 88 ? -9.349 -0.478 13.139 1.00 95.19 88 LEU A CA 1
ATOM 744 C C . LEU A 1 88 ? -8.232 -1.288 12.468 1.00 95.19 88 LEU A C 1
ATOM 746 O O . LEU A 1 88 ? -8.516 -2.145 11.635 1.00 95.19 88 LEU A O 1
ATOM 750 N N . ILE A 1 89 ? -6.981 -1.032 12.853 1.00 96.31 89 ILE A N 1
ATOM 751 C CA . ILE A 1 89 ? -5.800 -1.726 12.328 1.00 96.31 89 ILE A CA 1
ATOM 752 C C . ILE A 1 89 ? -5.817 -3.202 12.734 1.00 96.31 89 ILE A C 1
ATOM 754 O O . ILE A 1 89 ? -5.554 -4.068 11.907 1.00 96.31 89 ILE A O 1
ATOM 758 N N . PHE A 1 90 ? -6.172 -3.496 13.986 1.00 96.25 90 PHE A N 1
ATOM 759 C CA . PHE A 1 90 ? -6.328 -4.859 14.488 1.00 96.25 90 PHE A CA 1
ATOM 760 C C . PHE A 1 90 ? -7.352 -5.645 13.659 1.00 96.25 90 PHE A C 1
ATOM 762 O O . PHE A 1 90 ? -7.038 -6.727 13.170 1.00 96.25 90 PHE A O 1
ATOM 769 N N . ARG A 1 91 ? -8.538 -5.069 13.421 1.00 94.75 91 ARG A N 1
ATOM 770 C CA . ARG A 1 91 ? -9.591 -5.707 12.611 1.00 94.75 91 ARG A CA 1
ATOM 771 C C . ARG A 1 91 ? -9.183 -5.899 11.155 1.00 94.75 91 ARG A C 1
ATOM 773 O O . ARG A 1 91 ? -9.570 -6.885 10.539 1.00 94.75 91 ARG A O 1
ATOM 780 N N . GLU A 1 92 ? -8.412 -4.970 10.600 1.00 94.06 92 GLU A N 1
ATOM 781 C CA . GLU A 1 92 ? -7.851 -5.121 9.259 1.00 94.06 92 GLU A CA 1
ATOM 782 C C . GLU A 1 92 ? -6.807 -6.246 9.192 1.00 94.06 92 GLU A C 1
ATOM 784 O O . GLU A 1 92 ? -6.813 -7.022 8.240 1.00 94.06 92 GLU A O 1
ATOM 789 N N . ALA A 1 93 ? -5.964 -6.392 10.218 1.00 95.12 93 ALA A N 1
ATOM 790 C CA . ALA A 1 93 ? -5.005 -7.490 10.311 1.00 95.12 93 ALA A CA 1
ATOM 791 C C . ALA A 1 93 ? -5.693 -8.859 10.465 1.00 95.12 93 ALA A C 1
ATOM 793 O O . ALA A 1 93 ? -5.304 -9.800 9.776 1.00 95.12 93 ALA A O 1
ATOM 794 N N . GLU A 1 94 ? -6.731 -8.971 11.306 1.00 94.81 94 GLU A N 1
ATOM 795 C CA . GLU A 1 94 ? -7.569 -10.180 11.400 1.00 94.81 94 GLU A CA 1
ATOM 796 C C . GLU A 1 94 ? -8.168 -10.538 10.037 1.00 94.81 94 GLU A C 1
ATOM 798 O O . GLU A 1 94 ? -7.959 -11.644 9.543 1.00 94.81 94 GLU A O 1
ATOM 803 N N . TRP A 1 95 ? -8.815 -9.572 9.378 1.00 92.69 95 TRP A N 1
ATOM 804 C CA . TRP A 1 95 ? -9.428 -9.785 8.068 1.00 92.69 95 TRP A CA 1
ATOM 805 C C . TRP A 1 95 ? -8.403 -10.234 7.015 1.00 92.69 95 TRP A C 1
ATOM 807 O O . TRP A 1 95 ? -8.672 -11.150 6.237 1.00 92.69 95 TRP A O 1
ATOM 817 N N . ASN A 1 96 ? -7.204 -9.642 7.001 1.00 92.25 96 ASN A N 1
ATOM 818 C CA . ASN A 1 96 ? -6.138 -10.042 6.080 1.00 92.25 96 ASN A CA 1
ATOM 819 C C . ASN A 1 96 ? -5.659 -11.486 6.326 1.00 92.25 96 ASN A C 1
ATOM 821 O O . ASN A 1 96 ? -5.342 -12.185 5.364 1.00 92.25 96 ASN A O 1
ATOM 825 N N . ILE A 1 97 ? -5.615 -11.946 7.580 1.00 94.62 97 ILE A N 1
ATOM 826 C CA . ILE A 1 97 ? -5.256 -13.333 7.921 1.00 94.62 97 ILE A CA 1
ATOM 827 C C . ILE A 1 97 ? -6.375 -14.293 7.508 1.00 94.62 97 ILE A C 1
ATOM 829 O O . ILE A 1 97 ? -6.114 -15.281 6.824 1.00 94.62 97 ILE A O 1
ATOM 833 N N . GLU A 1 98 ? -7.624 -13.980 7.859 1.00 93.00 98 GLU A N 1
ATOM 834 C CA . GLU A 1 98 ? -8.805 -14.797 7.540 1.00 93.00 98 GLU A CA 1
ATOM 835 C C . GLU A 1 98 ? -8.982 -15.011 6.030 1.00 93.00 98 GLU A C 1
ATOM 837 O O . GLU A 1 98 ? -9.394 -16.086 5.593 1.00 93.00 98 GLU A O 1
ATOM 842 N N . ASN A 1 99 ? -8.633 -14.003 5.225 1.00 88.88 99 ASN A N 1
ATOM 843 C CA . ASN A 1 99 ? -8.720 -14.059 3.765 1.00 88.88 99 ASN A CA 1
ATOM 844 C C . ASN A 1 99 ? -7.413 -14.529 3.095 1.00 88.88 99 ASN A C 1
ATOM 846 O O . ASN A 1 99 ? -7.336 -14.597 1.871 1.00 88.88 99 ASN A O 1
ATOM 850 N N . GLY A 1 100 ? -6.384 -14.883 3.873 1.00 89.56 100 GLY A N 1
ATOM 851 C CA . GLY A 1 100 ? -5.136 -15.459 3.364 1.00 89.56 100 GLY A CA 1
ATOM 852 C C . GLY A 1 100 ? -4.172 -14.470 2.700 1.00 89.56 100 GLY A C 1
ATOM 853 O O . GLY A 1 100 ? -3.181 -14.909 2.107 1.00 89.56 100 GLY A O 1
ATOM 854 N N . PHE A 1 101 ? -4.424 -13.162 2.817 1.00 86.69 101 PHE A N 1
ATOM 855 C CA . PHE A 1 101 ? -3.498 -12.104 2.397 1.00 86.69 101 PHE A CA 1
ATOM 856 C C . PHE A 1 101 ? -2.247 -12.075 3.268 1.00 86.69 101 PHE A C 1
ATOM 858 O O . PHE A 1 101 ? -1.149 -11.851 2.767 1.00 86.69 101 PHE A O 1
ATOM 865 N N . LEU A 1 102 ? -2.417 -12.352 4.561 1.00 93.00 102 LEU A N 1
ATOM 866 C CA . LEU A 1 102 ? -1.338 -12.436 5.529 1.00 93.00 102 LEU A CA 1
ATOM 867 C C . LEU A 1 102 ? -1.218 -13.868 6.049 1.00 93.00 102 LEU A C 1
ATOM 869 O O . LEU A 1 102 ? -2.199 -14.454 6.501 1.00 93.00 102 LEU A O 1
ATOM 873 N N . LYS A 1 103 ? -0.013 -14.438 5.981 1.00 95.00 103 LYS A N 1
ATOM 874 C CA . LYS A 1 103 ? 0.228 -15.857 6.281 1.00 95.00 103 LYS A CA 1
ATOM 875 C C . LYS A 1 103 ? 1.168 -16.013 7.481 1.00 95.00 103 LYS A C 1
ATOM 877 O O . LYS A 1 103 ? 2.376 -16.144 7.277 1.00 95.00 103 LYS A O 1
ATOM 882 N N . PRO A 1 104 ? 0.646 -15.968 8.721 1.00 96.31 104 PRO A N 1
ATOM 883 C CA . PRO A 1 104 ? 1.438 -16.256 9.913 1.00 96.31 104 PRO A CA 1
ATOM 884 C C . PRO A 1 104 ? 1.965 -17.697 9.906 1.00 96.31 104 PRO A C 1
ATOM 886 O O . PRO A 1 104 ? 1.344 -18.604 9.348 1.00 96.31 104 PRO A O 1
ATOM 889 N N . SER A 1 105 ? 3.106 -17.919 10.559 1.00 96.50 105 SER A N 1
ATOM 890 C CA . SER A 1 105 ? 3.580 -19.264 10.894 1.00 96.50 105 SER A CA 1
ATOM 891 C C . SER A 1 105 ? 2.697 -19.911 11.965 1.00 96.50 105 SER A C 1
ATOM 893 O O . SER A 1 105 ? 1.959 -19.223 12.670 1.00 96.50 105 SER A O 1
ATOM 895 N N . THR A 1 106 ? 2.812 -21.229 12.144 1.00 94.75 106 THR A N 1
ATOM 896 C CA . THR A 1 106 ? 2.081 -21.954 13.196 1.00 94.75 106 THR A CA 1
ATOM 897 C C . THR A 1 106 ? 2.317 -21.350 14.584 1.00 94.75 106 THR A C 1
ATOM 899 O O . THR A 1 106 ? 1.357 -21.057 15.285 1.00 94.75 106 THR A O 1
ATOM 902 N N . ASP A 1 107 ? 3.573 -21.057 14.939 1.00 94.44 107 ASP A N 1
ATOM 903 C CA . ASP A 1 107 ? 3.917 -20.451 16.235 1.00 94.44 107 ASP A CA 1
ATOM 904 C C . ASP A 1 107 ? 3.315 -19.043 16.408 1.00 94.44 107 ASP A C 1
ATOM 906 O O . ASP A 1 107 ? 3.001 -18.618 17.520 1.00 94.44 107 ASP A O 1
ATOM 910 N N . GLN A 1 108 ? 3.169 -18.291 15.312 1.00 96.81 108 GLN A N 1
ATOM 911 C CA . GLN A 1 108 ? 2.530 -16.977 15.340 1.00 96.81 108 GLN A CA 1
ATOM 912 C C . GLN A 1 108 ? 1.014 -17.101 15.517 1.00 96.81 108 GLN A C 1
ATOM 914 O O . GLN A 1 108 ? 0.449 -16.292 16.243 1.00 96.81 108 GLN A O 1
ATOM 919 N N . ILE A 1 109 ? 0.364 -18.098 14.902 1.00 96.44 109 ILE A N 1
ATOM 920 C CA . ILE A 1 109 ? -1.084 -18.333 15.038 1.00 96.44 109 ILE A CA 1
ATOM 921 C C . ILE A 1 109 ? -1.460 -18.537 16.508 1.00 96.44 109 ILE A C 1
ATOM 923 O O . ILE A 1 109 ? -2.340 -17.831 16.993 1.00 96.44 109 ILE A O 1
ATOM 927 N N . ASP A 1 110 ? -0.741 -19.397 17.234 1.00 95.06 110 ASP A N 1
ATOM 928 C CA . ASP A 1 110 ? -1.021 -19.672 18.652 1.00 95.06 110 ASP A CA 1
ATOM 929 C C . ASP A 1 110 ? -0.997 -18.385 19.506 1.00 95.06 110 ASP A C 1
ATOM 931 O O . ASP A 1 110 ? -1.860 -18.156 20.356 1.00 95.06 110 ASP A O 1
ATOM 935 N N . LEU A 1 111 ? -0.028 -17.496 19.253 1.00 96.12 111 LEU A N 1
ATOM 936 C CA . LEU A 1 111 ? 0.079 -16.207 19.945 1.00 96.12 111 LEU A CA 1
ATOM 937 C C . LEU A 1 111 ? -1.004 -15.209 19.512 1.00 96.12 111 LEU A C 1
ATOM 939 O O . LEU A 1 111 ? -1.494 -14.435 20.335 1.00 96.12 111 LEU A O 1
ATOM 943 N N . LEU A 1 112 ? -1.365 -15.192 18.227 1.00 97.06 112 LEU A N 1
ATOM 944 C CA . LEU A 1 112 ? -2.429 -14.334 17.705 1.00 97.06 112 LEU A CA 1
ATOM 945 C C . LEU A 1 112 ? -3.785 -14.719 18.313 1.00 97.06 112 LEU A C 1
ATOM 947 O O . LEU A 1 112 ? -4.534 -13.825 18.705 1.00 97.06 112 LEU A O 1
ATOM 951 N N . GLU A 1 113 ? -4.062 -16.017 18.465 1.00 95.06 113 GLU A N 1
ATOM 952 C CA . GLU A 1 113 ? -5.250 -16.535 19.156 1.00 95.06 113 GLU A CA 1
ATOM 953 C C . GLU A 1 113 ? -5.274 -16.138 20.641 1.00 95.06 113 GLU A C 1
ATOM 955 O O . GLU A 1 113 ? -6.306 -15.703 21.155 1.00 95.06 113 GLU A O 1
ATOM 960 N N . GLU A 1 114 ? -4.132 -16.205 21.337 1.00 94.44 114 GLU A N 1
ATOM 961 C CA . GLU A 1 114 ? -4.027 -15.719 22.720 1.00 94.44 114 GLU A CA 1
ATOM 962 C C . GLU A 1 114 ? -4.346 -14.216 22.811 1.00 94.44 114 GLU A C 1
ATOM 964 O O . GLU A 1 114 ? -5.066 -13.773 23.710 1.00 94.44 114 GLU A O 1
ATOM 969 N N . TYR A 1 115 ? -3.828 -13.413 21.878 1.00 96.25 115 TYR A N 1
ATOM 970 C CA . TYR A 1 115 ? -4.017 -11.960 21.882 1.00 96.25 115 TYR A CA 1
ATOM 971 C C . TYR A 1 115 ? -5.412 -11.517 21.425 1.00 96.25 115 TYR A C 1
ATOM 973 O O . TYR A 1 115 ? -5.809 -10.391 21.751 1.00 96.25 115 TYR A O 1
ATOM 981 N N . SER A 1 116 ? -6.157 -12.359 20.706 1.00 93.69 116 SER A N 1
ATOM 982 C CA . SER A 1 116 ? -7.524 -12.070 20.256 1.00 93.69 116 SER A CA 1
ATOM 983 C C . SER A 1 116 ? -8.613 -12.546 21.233 1.00 93.69 116 SER A C 1
ATOM 985 O O . SER A 1 116 ? -9.755 -12.087 21.107 1.00 93.69 116 SER A O 1
ATOM 987 N N . ASP A 1 117 ? -8.276 -13.358 22.253 1.00 92.50 117 ASP A N 1
ATOM 988 C CA . ASP A 1 117 ? -9.217 -13.837 23.286 1.00 92.50 117 ASP A CA 1
ATOM 989 C C . ASP A 1 117 ? -9.993 -12.668 23.914 1.00 92.50 117 ASP A C 1
ATOM 991 O O . ASP A 1 117 ? -9.426 -11.746 24.506 1.00 92.50 117 ASP A O 1
ATOM 995 N N . GLU A 1 118 ? -11.323 -12.711 23.820 1.00 88.31 118 GLU A N 1
ATOM 996 C CA . GLU A 1 118 ? -12.205 -11.624 24.255 1.00 88.31 118 GLU A CA 1
ATOM 997 C C . GLU A 1 118 ? -12.051 -11.254 25.737 1.00 88.31 118 GLU A C 1
ATOM 999 O O . GLU A 1 118 ? -12.327 -10.116 26.122 1.00 88.31 118 GLU A O 1
ATOM 1004 N N . ARG A 1 119 ? -11.591 -12.185 26.582 1.00 89.19 119 ARG A N 1
ATOM 1005 C CA . ARG A 1 119 ? -11.395 -11.952 28.020 1.00 89.19 119 ARG A CA 1
ATOM 1006 C C . ARG A 1 119 ? -10.154 -11.110 28.309 1.00 89.19 119 ARG A C 1
ATOM 1008 O O . ARG A 1 119 ? -10.130 -10.418 29.327 1.00 89.19 119 ARG A O 1
ATOM 1015 N N . PHE A 1 120 ? -9.142 -11.168 27.440 1.00 88.44 120 PHE A N 1
ATOM 1016 C CA . PHE A 1 120 ? -7.830 -10.538 27.643 1.00 88.44 120 PHE A CA 1
ATOM 1017 C C . PHE A 1 120 ? -7.262 -9.896 26.369 1.00 88.44 120 PHE A C 1
ATOM 1019 O O . PHE A 1 120 ? -6.042 -9.793 26.221 1.00 88.44 120 PHE A O 1
ATOM 1026 N N . ARG A 1 121 ? -8.138 -9.435 25.467 1.00 91.94 121 ARG A N 1
ATOM 1027 C CA . ARG A 1 121 ? -7.758 -8.936 24.141 1.00 91.94 121 ARG A CA 1
ATOM 1028 C C . ARG A 1 121 ? -6.649 -7.888 24.217 1.00 91.94 121 ARG A C 1
ATOM 1030 O O . ARG A 1 121 ? -6.770 -6.877 24.915 1.00 91.94 121 ARG A O 1
ATOM 1037 N N . CYS A 1 122 ? -5.586 -8.109 23.448 1.00 95.62 122 CYS A N 1
ATOM 1038 C CA . CYS A 1 122 ? -4.406 -7.255 23.400 1.00 95.62 122 CYS A CA 1
ATOM 1039 C C . CYS A 1 122 ? -4.072 -6.851 21.956 1.00 95.62 122 CYS A C 1
ATOM 1041 O O . CYS A 1 122 ? -3.097 -7.312 21.366 1.00 95.62 122 CYS A O 1
ATOM 1043 N N . GLU A 1 123 ? -4.882 -5.943 21.406 1.00 96.94 123 GLU A N 1
ATOM 1044 C CA . GLU A 1 123 ? -4.800 -5.481 20.009 1.00 96.94 123 GLU A CA 1
ATOM 1045 C C . GLU A 1 123 ? -3.406 -4.953 19.635 1.00 96.94 123 GLU A C 1
ATOM 1047 O O . GLU A 1 123 ? -2.876 -5.282 18.580 1.00 96.94 123 GLU A O 1
ATOM 1052 N N . GLU A 1 124 ? -2.759 -4.197 20.528 1.00 97.31 124 GLU A N 1
ATOM 1053 C CA . GLU A 1 124 ? -1.413 -3.667 20.282 1.00 97.31 124 GLU A CA 1
ATOM 1054 C C . GLU A 1 124 ? -0.386 -4.790 20.080 1.00 97.31 124 GLU A C 1
ATOM 1056 O O . GLU A 1 124 ? 0.397 -4.746 19.133 1.00 97.31 124 GLU A O 1
ATOM 1061 N N . LYS A 1 125 ? -0.394 -5.821 20.936 1.00 97.31 125 LYS A N 1
ATOM 1062 C CA . LYS A 1 125 ? 0.531 -6.956 20.800 1.00 97.31 125 LYS A CA 1
ATOM 1063 C C . LYS A 1 125 ? 0.224 -7.791 19.565 1.00 97.31 125 LYS A C 1
ATOM 1065 O O . LYS A 1 125 ? 1.162 -8.215 18.897 1.00 97.31 125 LYS A O 1
ATOM 1070 N N . TYR A 1 126 ? -1.057 -7.978 19.251 1.00 98.12 126 TYR A N 1
ATOM 1071 C CA . TYR A 1 126 ? -1.493 -8.649 18.030 1.00 98.12 126 TYR A CA 1
ATOM 1072 C C . TYR A 1 126 ? -0.912 -7.963 16.791 1.00 98.12 126 TYR A C 1
ATOM 1074 O O . TYR A 1 126 ? -0.242 -8.600 15.980 1.00 98.12 126 TYR A O 1
ATOM 1082 N N . ILE A 1 127 ? -1.085 -6.644 16.684 1.00 97.62 127 ILE A N 1
ATOM 1083 C CA . ILE A 1 127 ? -0.578 -5.861 15.552 1.00 97.62 127 ILE A CA 1
ATOM 1084 C C . ILE A 1 127 ? 0.953 -5.913 15.491 1.00 97.62 127 ILE A C 1
ATOM 1086 O O . ILE A 1 127 ? 1.525 -6.136 14.427 1.00 97.62 127 ILE A O 1
ATOM 1090 N N . LEU A 1 128 ? 1.635 -5.756 16.629 1.00 97.38 128 LEU A N 1
ATOM 1091 C CA . LEU A 1 128 ? 3.098 -5.817 16.681 1.00 97.38 128 LEU A CA 1
ATOM 1092 C C . LEU A 1 128 ? 3.654 -7.194 16.300 1.00 97.38 128 LEU A C 1
ATOM 1094 O O . LEU A 1 128 ? 4.733 -7.261 15.713 1.00 97.38 128 LEU A O 1
ATOM 1098 N N . LEU A 1 129 ? 2.939 -8.279 16.608 1.00 97.62 129 LEU A N 1
ATOM 1099 C CA . LEU A 1 129 ? 3.283 -9.610 16.117 1.00 97.62 129 LEU A CA 1
ATOM 1100 C C . LEU A 1 129 ? 3.069 -9.693 14.603 1.00 97.62 129 LEU A C 1
ATOM 1102 O O . LEU A 1 129 ? 3.944 -10.192 13.895 1.00 97.62 129 LEU A O 1
ATOM 1106 N N . CYS A 1 130 ? 1.976 -9.122 14.091 1.00 97.31 130 CYS A N 1
ATOM 1107 C CA . CYS A 1 130 ? 1.710 -9.076 12.657 1.00 97.31 130 CYS A CA 1
ATOM 1108 C C . CYS A 1 130 ? 2.794 -8.324 11.868 1.00 97.31 130 CYS A C 1
ATOM 1110 O O . CYS A 1 130 ? 3.120 -8.743 10.765 1.00 97.31 130 CYS A O 1
ATOM 1112 N N . HIS A 1 131 ? 3.445 -7.303 12.448 1.00 95.94 131 HIS A N 1
ATOM 1113 C CA . HIS A 1 131 ? 4.589 -6.606 11.818 1.00 95.94 131 HIS A CA 1
ATOM 1114 C C . HIS A 1 131 ? 5.752 -7.537 11.459 1.00 95.94 131 HIS A C 1
ATOM 1116 O O . HIS A 1 131 ? 6.586 -7.173 10.634 1.00 95.94 131 HIS A O 1
ATOM 1122 N N . SER A 1 132 ? 5.853 -8.692 12.124 1.00 95.25 132 SER A N 1
ATOM 1123 C CA . SER A 1 132 ? 6.892 -9.694 11.867 1.00 95.25 132 SER A CA 1
ATOM 1124 C C . SER A 1 132 ? 6.508 -10.719 10.799 1.00 95.25 132 SER A C 1
ATOM 1126 O O . SER A 1 132 ? 7.352 -11.518 10.396 1.00 95.25 132 SER A O 1
ATOM 1128 N N . ILE A 1 133 ? 5.252 -10.719 10.349 1.00 95.81 133 ILE A N 1
ATOM 1129 C CA . ILE A 1 133 ? 4.789 -11.609 9.288 1.00 95.81 133 ILE A CA 1
ATOM 1130 C C . ILE A 1 133 ? 5.237 -11.017 7.941 1.00 95.81 133 ILE A C 1
ATOM 1132 O O . ILE A 1 133 ? 5.074 -9.809 7.731 1.00 95.81 133 ILE A O 1
ATOM 1136 N N . PRO A 1 134 ? 5.808 -11.827 7.027 1.00 91.69 134 PRO A N 1
ATOM 1137 C CA . PRO A 1 134 ? 6.153 -11.370 5.687 1.00 91.69 134 PRO A CA 1
ATOM 1138 C C . PRO A 1 134 ? 4.975 -10.680 5.000 1.00 91.69 134 PRO A C 1
ATOM 1140 O O . PRO A 1 134 ? 3.826 -11.089 5.163 1.00 91.69 134 PRO A O 1
ATOM 1143 N N . ASP A 1 135 ? 5.287 -9.640 4.233 1.00 91.12 135 ASP A N 1
ATOM 1144 C CA . ASP A 1 135 ? 4.340 -8.887 3.409 1.00 91.12 135 ASP A CA 1
ATOM 1145 C C . ASP A 1 135 ? 3.251 -8.117 4.193 1.00 91.12 135 ASP A C 1
ATOM 1147 O O . ASP A 1 135 ? 2.347 -7.548 3.594 1.00 91.12 135 ASP A O 1
ATOM 1151 N N . TYR A 1 136 ? 3.340 -7.999 5.527 1.00 94.69 136 TYR A N 1
ATOM 1152 C CA . TYR A 1 136 ? 2.344 -7.273 6.340 1.00 94.69 136 TYR A CA 1
ATOM 1153 C C . TYR A 1 136 ? 2.100 -5.817 5.905 1.00 94.69 136 TYR A C 1
ATOM 1155 O O . TYR A 1 136 ? 0.990 -5.294 6.023 1.00 94.69 136 TYR A O 1
ATOM 1163 N N . PHE A 1 137 ? 3.148 -5.138 5.439 1.00 93.50 137 PHE A N 1
ATOM 1164 C CA . PHE A 1 137 ? 3.063 -3.756 4.966 1.00 93.50 137 PHE A CA 1
ATOM 1165 C C . PHE A 1 137 ? 2.828 -3.645 3.460 1.00 93.50 137 PHE A C 1
ATOM 1167 O O . PHE A 1 137 ? 2.804 -2.529 2.938 1.00 93.50 137 PHE A O 1
ATOM 1174 N N . ASP A 1 138 ? 2.654 -4.768 2.770 1.00 92.25 138 ASP A N 1
ATOM 1175 C CA . ASP A 1 138 ? 2.403 -4.768 1.342 1.00 92.25 138 ASP A CA 1
ATOM 1176 C C . ASP A 1 138 ? 0.953 -4.370 1.083 1.00 92.25 138 ASP A C 1
ATOM 1178 O O . ASP A 1 138 ? 0.012 -4.800 1.750 1.00 92.25 138 ASP A O 1
ATOM 1182 N N . VAL A 1 139 ? 0.765 -3.528 0.076 1.00 90.94 139 VAL A N 1
ATOM 1183 C CA . VAL A 1 139 ? -0.541 -3.297 -0.523 1.00 90.94 139 VAL A CA 1
ATOM 1184 C C . VAL A 1 139 ? -0.743 -4.327 -1.617 1.00 90.94 139 VAL A C 1
ATOM 1186 O O . VAL A 1 139 ? 0.078 -4.441 -2.523 1.00 90.94 139 VAL A O 1
ATOM 1189 N N . HIS A 1 140 ? -1.848 -5.056 -1.528 1.00 89.25 140 HIS A N 1
ATOM 1190 C CA . HIS A 1 140 ? -2.197 -6.153 -2.418 1.00 89.25 140 HIS A CA 1
ATOM 1191 C C . HIS A 1 140 ? -3.145 -5.660 -3.517 1.00 89.25 140 HIS A C 1
ATOM 1193 O O . HIS A 1 140 ? -4.218 -5.138 -3.218 1.00 89.25 140 HIS A O 1
ATOM 1199 N N . LEU A 1 141 ? -2.761 -5.853 -4.780 1.00 90.19 141 LEU A N 1
ATOM 1200 C CA . LEU A 1 141 ? -3.617 -5.647 -5.944 1.00 90.19 141 LEU A CA 1
ATOM 1201 C C . LEU A 1 141 ? -3.831 -6.987 -6.650 1.00 90.19 141 LEU A C 1
ATOM 1203 O O . LEU A 1 141 ? -2.894 -7.588 -7.179 1.00 90.19 141 LEU A O 1
ATOM 1207 N N . GLU A 1 142 ? -5.082 -7.435 -6.632 1.00 86.88 142 GLU A N 1
ATOM 1208 C CA . GLU A 1 142 ? -5.533 -8.656 -7.296 1.00 86.88 142 GLU A CA 1
ATOM 1209 C C . GLU A 1 142 ? -5.966 -8.398 -8.748 1.00 86.88 142 GLU A C 1
ATOM 1211 O O . GLU A 1 142 ? -6.178 -7.253 -9.165 1.00 86.88 142 GLU A O 1
ATOM 1216 N N . ASP A 1 143 ? -6.129 -9.490 -9.503 1.00 89.19 143 ASP A N 1
ATOM 1217 C CA . ASP A 1 143 ? -6.617 -9.499 -10.889 1.00 89.19 143 ASP A CA 1
ATOM 1218 C C . ASP A 1 143 ? -5.815 -8.589 -11.837 1.00 89.19 143 ASP A C 1
ATOM 1220 O O . ASP A 1 143 ? -6.347 -7.987 -12.774 1.00 89.19 143 ASP A O 1
ATOM 1224 N N . CYS A 1 144 ? -4.506 -8.493 -11.606 1.00 93.69 144 CYS A N 1
ATOM 1225 C CA . CYS A 1 144 ? -3.591 -7.789 -12.490 1.00 93.69 144 CYS A CA 1
ATOM 1226 C C . CYS A 1 144 ? -3.174 -8.677 -13.673 1.00 93.69 144 CYS A C 1
ATOM 1228 O O . CYS A 1 144 ? -3.134 -9.909 -13.591 1.00 93.69 144 CYS A O 1
ATOM 1230 N N . VAL A 1 145 ? -2.809 -8.031 -14.777 1.00 94.31 145 VAL A N 1
ATOM 1231 C CA . VAL A 1 145 ? -2.102 -8.654 -15.899 1.00 94.31 145 VAL A CA 1
ATOM 1232 C C . VAL A 1 145 ? -0.753 -7.974 -16.035 1.00 94.31 145 VAL A C 1
ATOM 1234 O O . VAL A 1 145 ? -0.672 -6.747 -16.020 1.00 94.31 145 VAL A O 1
ATOM 1237 N N . VAL A 1 146 ? 0.309 -8.759 -16.164 1.00 93.25 146 VAL A N 1
ATOM 1238 C CA . VAL A 1 146 ? 1.640 -8.251 -16.473 1.00 93.25 146 VAL A CA 1
ATOM 1239 C C . VAL A 1 146 ? 1.987 -8.549 -17.926 1.00 93.25 146 VAL A C 1
ATOM 1241 O O . VAL A 1 146 ? 1.772 -9.666 -18.389 1.00 93.25 146 VAL A O 1
ATOM 1244 N N . LEU A 1 147 ? 2.514 -7.547 -18.630 1.00 91.56 147 LEU A N 1
ATOM 1245 C CA . LEU A 1 147 ? 3.070 -7.688 -19.972 1.00 91.56 147 LEU A CA 1
ATOM 1246 C C . LEU A 1 147 ? 4.594 -7.645 -19.866 1.00 91.56 147 LEU A C 1
ATOM 1248 O O . LEU A 1 147 ? 5.152 -6.633 -19.418 1.00 91.56 147 LEU A O 1
ATOM 1252 N N . LYS A 1 148 ? 5.252 -8.729 -20.277 1.00 79.31 148 LYS A N 1
ATOM 1253 C CA . LYS A 1 148 ? 6.714 -8.836 -20.356 1.00 79.31 148 LYS A CA 1
ATOM 1254 C C . LYS A 1 148 ? 7.077 -9.497 -21.680 1.00 79.31 148 LYS A C 1
ATOM 1256 O O . LYS A 1 148 ? 6.653 -10.614 -21.928 1.00 79.31 148 LYS A O 1
ATOM 1261 N N . ASN A 1 149 ? 7.851 -8.816 -22.526 1.00 70.88 149 ASN A N 1
ATOM 1262 C CA . ASN A 1 149 ? 8.286 -9.346 -23.828 1.00 70.88 149 ASN A CA 1
ATOM 1263 C C . ASN A 1 149 ? 7.144 -9.897 -24.707 1.00 70.88 149 ASN A C 1
ATOM 1265 O O . ASN A 1 149 ? 7.305 -10.933 -25.336 1.00 70.88 149 ASN A O 1
ATOM 1269 N N . GLU A 1 150 ? 6.010 -9.186 -24.752 1.00 71.00 150 GLU A N 1
ATOM 1270 C CA . GLU A 1 150 ? 4.779 -9.560 -25.484 1.00 71.00 150 GLU A CA 1
ATOM 1271 C C . GLU A 1 150 ? 3.947 -10.697 -24.862 1.00 71.00 150 GLU A C 1
ATOM 1273 O O . GLU A 1 150 ? 2.815 -10.911 -25.296 1.00 71.00 150 GLU A O 1
ATOM 1278 N N . ASP A 1 151 ? 4.433 -11.353 -23.804 1.00 81.56 151 ASP A N 1
ATOM 1279 C CA . ASP A 1 151 ? 3.658 -12.341 -23.055 1.00 81.56 151 ASP A CA 1
ATOM 1280 C C . ASP A 1 151 ? 2.752 -11.657 -22.022 1.00 81.56 151 ASP A C 1
ATOM 1282 O O . ASP A 1 151 ? 3.188 -10.783 -21.263 1.00 81.56 151 ASP A O 1
ATOM 1286 N N . GLU A 1 152 ? 1.483 -12.075 -21.984 1.00 89.25 152 GLU A N 1
ATOM 1287 C CA . GLU A 1 152 ? 0.502 -11.632 -20.993 1.00 89.25 152 GLU A CA 1
ATOM 1288 C C . GLU A 1 152 ? 0.300 -12.708 -19.927 1.00 89.25 152 GLU A C 1
ATOM 1290 O O . GLU A 1 152 ? -0.197 -13.799 -20.215 1.00 89.25 152 GLU A O 1
ATOM 1295 N N . CYS A 1 153 ? 0.608 -12.380 -18.675 1.00 90.38 153 CYS A N 1
ATOM 1296 C CA . CYS A 1 153 ? 0.423 -13.300 -17.557 1.00 90.38 153 CYS A CA 1
ATOM 1297 C C . CYS A 1 153 ? -0.465 -12.681 -16.483 1.00 90.38 153 CYS A C 1
ATOM 1299 O O . CYS A 1 153 ? -0.287 -11.527 -16.091 1.00 90.38 153 CYS A O 1
ATOM 1301 N N . ARG A 1 154 ? -1.406 -13.465 -15.948 1.00 92.31 154 ARG A N 1
ATOM 1302 C CA . ARG A 1 154 ? -2.144 -13.060 -14.746 1.00 92.31 154 ARG A CA 1
ATOM 1303 C C . ARG A 1 154 ? -1.198 -13.028 -13.557 1.00 92.31 154 ARG A C 1
ATOM 1305 O O . ARG A 1 154 ? -0.403 -13.952 -13.364 1.00 92.31 154 ARG A O 1
ATOM 1312 N N . CYS A 1 155 ? -1.310 -11.987 -12.747 1.00 91.94 155 CYS A N 1
ATOM 1313 C CA . CYS A 1 155 ? -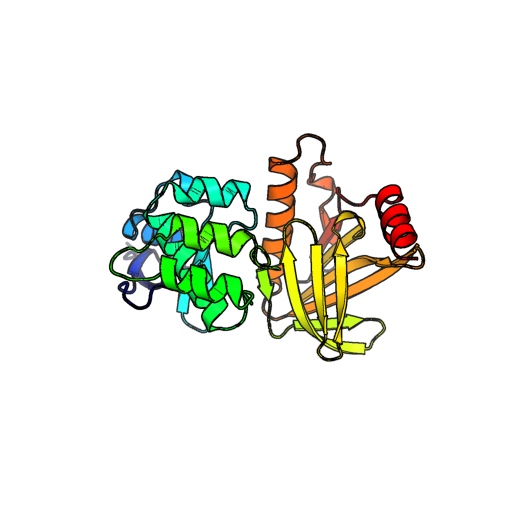0.437 -11.799 -11.607 1.00 91.94 155 CYS A CA 1
ATOM 1314 C C . CYS A 1 155 ? -1.148 -11.169 -10.410 1.00 91.94 155 CYS A C 1
ATOM 1316 O O . CYS A 1 155 ? -2.229 -10.588 -10.511 1.00 91.94 155 CYS A O 1
ATOM 1318 N N . HIS A 1 156 ? -0.489 -11.307 -9.266 1.00 91.81 156 HIS A N 1
ATOM 1319 C CA . HIS A 1 156 ? -0.770 -10.582 -8.040 1.00 91.81 156 HIS A CA 1
ATOM 1320 C C . HIS A 1 156 ? 0.340 -9.561 -7.812 1.00 91.81 156 HIS A C 1
ATOM 1322 O O . HIS A 1 156 ? 1.520 -9.929 -7.828 1.00 91.81 156 HIS A O 1
ATOM 1328 N N . VAL A 1 157 ? -0.022 -8.298 -7.596 1.00 93.81 157 VAL A N 1
ATOM 1329 C CA . VAL A 1 157 ? 0.947 -7.219 -7.373 1.00 93.81 157 VAL A CA 1
ATOM 1330 C C . VAL A 1 157 ? 0.952 -6.822 -5.903 1.00 93.81 157 VAL A C 1
ATOM 1332 O O . VAL A 1 157 ? -0.093 -6.609 -5.292 1.00 93.81 157 VAL A O 1
ATOM 1335 N N . GLN A 1 158 ? 2.148 -6.720 -5.335 1.00 93.88 158 GLN A N 1
ATOM 1336 C CA . GLN A 1 158 ? 2.402 -6.259 -3.976 1.00 93.88 158 GLN A CA 1
ATOM 1337 C C . GLN A 1 158 ? 3.310 -5.034 -4.020 1.00 93.88 158 GLN A C 1
ATOM 1339 O O . GLN A 1 158 ? 4.316 -5.024 -4.729 1.00 93.88 158 GLN A O 1
ATOM 1344 N N . VAL A 1 159 ? 2.957 -3.989 -3.278 1.00 94.62 159 VAL A N 1
ATOM 1345 C CA . VAL A 1 159 ? 3.718 -2.732 -3.259 1.00 94.62 159 VAL A CA 1
ATOM 1346 C C . VAL A 1 159 ? 3.951 -2.286 -1.828 1.00 94.62 159 VAL A C 1
ATOM 1348 O O . VAL A 1 159 ? 3.003 -2.207 -1.050 1.00 94.62 159 VAL A O 1
ATOM 1351 N N . ASN A 1 160 ? 5.190 -1.940 -1.488 1.00 92.19 160 ASN A N 1
ATOM 1352 C CA . ASN A 1 160 ? 5.518 -1.319 -0.208 1.00 92.19 160 ASN A CA 1
ATOM 1353 C C . ASN A 1 160 ? 6.630 -0.268 -0.355 1.00 92.19 160 ASN A C 1
ATOM 1355 O O . ASN A 1 160 ? 7.088 0.049 -1.451 1.00 92.19 160 ASN A O 1
ATOM 1359 N N . VAL A 1 161 ? 7.095 0.282 0.768 1.00 90.69 161 VAL A N 1
ATOM 1360 C CA . VAL A 1 161 ? 8.145 1.316 0.799 1.00 90.69 161 VAL A CA 1
ATOM 1361 C C . VAL A 1 161 ? 9.520 0.850 0.305 1.00 90.69 161 VAL A C 1
ATOM 1363 O O . VAL A 1 161 ? 10.400 1.675 0.102 1.00 90.69 161 VAL A O 1
ATOM 1366 N N . SER A 1 162 ? 9.734 -0.446 0.099 1.00 90.06 162 SER A N 1
ATOM 1367 C CA . SER A 1 162 ? 11.020 -1.010 -0.320 1.00 90.06 162 SER A CA 1
ATOM 1368 C C . SER A 1 162 ? 11.004 -1.551 -1.747 1.00 90.06 162 SER A C 1
ATOM 1370 O O . SER A 1 162 ? 12.046 -1.529 -2.405 1.00 90.06 162 SER A O 1
ATOM 1372 N N . HIS A 1 163 ? 9.864 -2.051 -2.229 1.00 93.75 163 HIS A N 1
ATOM 1373 C CA . HIS A 1 163 ? 9.796 -2.723 -3.520 1.00 93.75 163 HIS A CA 1
ATOM 1374 C C . HIS A 1 163 ? 8.397 -2.750 -4.154 1.00 93.75 163 HIS A C 1
ATOM 1376 O O . HIS A 1 163 ? 7.369 -2.557 -3.500 1.00 93.75 163 HIS A O 1
ATOM 1382 N N . LEU A 1 164 ? 8.399 -3.090 -5.443 1.00 95.44 164 LEU A N 1
ATOM 1383 C CA . LEU A 1 164 ? 7.279 -3.625 -6.209 1.00 95.44 164 LEU A CA 1
ATOM 1384 C C . LEU A 1 164 ? 7.518 -5.126 -6.419 1.00 95.44 164 LEU A C 1
ATOM 1386 O O . LEU A 1 164 ? 8.547 -5.515 -6.962 1.00 95.44 164 LEU A O 1
ATOM 1390 N N . LYS A 1 165 ? 6.590 -5.981 -6.000 1.00 95.00 165 LYS A N 1
ATOM 1391 C CA . LYS A 1 165 ? 6.658 -7.436 -6.179 1.00 95.00 165 LYS A CA 1
ATOM 1392 C C . LYS A 1 165 ? 5.517 -7.888 -7.081 1.00 95.00 165 LYS A C 1
ATOM 1394 O O . LYS A 1 165 ? 4.368 -7.502 -6.891 1.00 95.00 165 LYS A O 1
ATOM 1399 N N . ILE A 1 166 ? 5.846 -8.706 -8.073 1.00 93.19 166 ILE A N 1
ATOM 1400 C CA . ILE A 1 166 ? 4.910 -9.243 -9.055 1.00 93.19 166 ILE A CA 1
ATOM 1401 C C . ILE A 1 166 ? 4.995 -10.761 -8.983 1.00 93.19 166 ILE A C 1
ATOM 1403 O O . ILE A 1 166 ? 6.014 -11.350 -9.341 1.00 93.19 166 ILE A O 1
ATOM 1407 N N . ASN A 1 167 ? 3.917 -11.384 -8.513 1.00 90.81 167 ASN A N 1
ATOM 1408 C CA . ASN A 1 167 ? 3.793 -12.833 -8.440 1.00 90.81 167 ASN A CA 1
ATOM 1409 C C . ASN A 1 167 ? 2.940 -13.301 -9.613 1.00 90.81 167 ASN A C 1
ATOM 1411 O O . ASN A 1 167 ? 1.734 -13.046 -9.650 1.00 90.81 167 ASN A O 1
ATOM 1415 N N . THR A 1 168 ? 3.554 -13.966 -10.582 1.00 87.38 168 THR A N 1
ATOM 1416 C CA . THR A 1 168 ? 2.814 -14.589 -11.685 1.00 87.38 168 THR A CA 1
ATOM 1417 C C . THR A 1 168 ? 2.271 -15.953 -11.255 1.00 87.38 168 THR A C 1
ATOM 1419 O O . THR A 1 168 ? 2.791 -16.578 -10.329 1.00 87.38 168 THR A O 1
ATOM 1422 N N . GLN A 1 169 ? 1.200 -16.428 -11.901 1.00 74.06 169 GLN A N 1
ATOM 1423 C CA . GLN A 1 169 ? 0.644 -17.759 -11.608 1.00 74.06 169 GLN A CA 1
ATOM 1424 C C . GLN A 1 169 ? 1.644 -18.901 -11.886 1.00 74.06 169 GLN A C 1
ATOM 1426 O O . GLN A 1 169 ? 1.523 -19.968 -11.284 1.00 74.06 169 GLN A O 1
ATOM 1431 N N . ASP A 1 170 ? 2.667 -18.650 -12.709 1.00 63.69 170 ASP A N 1
ATOM 1432 C CA . ASP A 1 17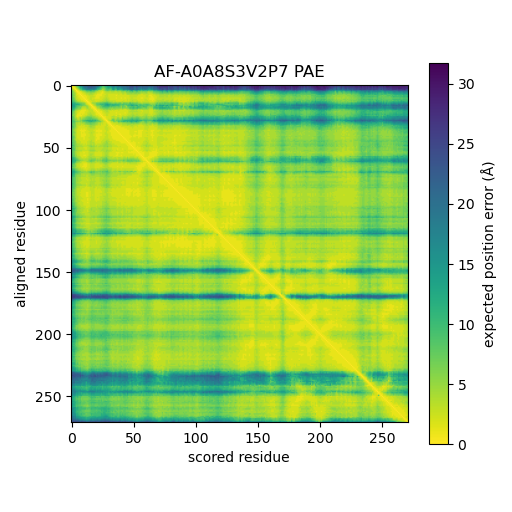0 ? 3.688 -19.615 -13.134 1.00 63.69 170 ASP A CA 1
ATOM 1433 C C . ASP A 1 170 ? 4.914 -19.694 -12.194 1.00 63.69 170 ASP A C 1
ATOM 1435 O O . ASP A 1 170 ? 5.980 -20.154 -12.588 1.00 63.69 170 ASP A O 1
ATOM 1439 N N . VAL A 1 171 ? 4.752 -19.317 -10.916 1.00 60.28 171 VAL A N 1
ATOM 1440 C CA . VAL A 1 171 ? 5.755 -19.395 -9.822 1.00 60.28 171 VAL A CA 1
ATOM 1441 C C . VAL A 1 171 ? 6.879 -18.350 -9.897 1.00 60.28 171 VAL A C 1
ATOM 1443 O O . VAL A 1 171 ? 7.562 -18.125 -8.896 1.00 60.28 171 VAL A O 1
ATOM 1446 N N . ASP A 1 172 ? 7.029 -17.631 -11.008 1.00 78.12 172 ASP A N 1
ATOM 1447 C CA . ASP A 1 172 ? 8.005 -16.546 -11.092 1.00 78.12 172 ASP A CA 1
ATOM 1448 C C . ASP A 1 172 ? 7.562 -15.346 -10.244 1.00 78.12 172 ASP A C 1
ATOM 1450 O O . ASP A 1 172 ? 6.559 -14.670 -10.522 1.00 78.12 172 ASP A O 1
ATOM 1454 N N . VAL A 1 173 ? 8.351 -15.084 -9.200 1.00 85.50 173 VAL A N 1
ATOM 1455 C CA . VAL A 1 173 ? 8.261 -13.898 -8.348 1.00 85.50 173 VAL A CA 1
ATOM 1456 C C . VAL A 1 173 ? 9.317 -12.904 -8.805 1.00 85.50 173 VAL A C 1
ATOM 1458 O O . VAL A 1 173 ? 10.512 -13.107 -8.599 1.00 85.50 173 VAL A O 1
ATOM 1461 N N . THR A 1 174 ? 8.877 -11.804 -9.409 1.00 90.12 174 THR A N 1
ATOM 1462 C CA . THR A 1 174 ? 9.759 -10.678 -9.728 1.00 90.12 174 THR A CA 1
ATOM 1463 C C . THR A 1 174 ? 9.678 -9.659 -8.600 1.00 90.12 174 THR A C 1
ATOM 1465 O O . THR A 1 174 ? 8.621 -9.076 -8.372 1.00 90.12 174 THR A O 1
ATOM 1468 N N . VAL A 1 175 ? 10.787 -9.429 -7.896 1.00 93.38 175 VAL A N 1
ATOM 1469 C CA . VAL A 1 175 ? 10.905 -8.357 -6.899 1.00 93.38 175 VAL A CA 1
ATOM 1470 C C . VAL A 1 175 ? 11.754 -7.242 -7.493 1.00 93.38 175 VAL A C 1
ATOM 1472 O O . VAL A 1 175 ? 12.908 -7.464 -7.839 1.00 93.38 175 VAL A O 1
ATOM 1475 N N . LEU A 1 176 ? 11.182 -6.047 -7.591 1.00 94.44 176 LEU A N 1
ATOM 1476 C CA . LEU A 1 176 ? 11.834 -4.834 -8.069 1.00 94.44 176 LEU A CA 1
ATOM 1477 C C . LEU A 1 176 ? 12.014 -3.872 -6.892 1.00 94.44 176 LEU A C 1
ATOM 1479 O O . LEU A 1 176 ? 11.078 -3.143 -6.544 1.00 94.44 176 LEU A O 1
ATOM 1483 N N . PRO A 1 177 ? 13.192 -3.856 -6.247 1.00 94.88 177 PRO A N 1
ATOM 1484 C CA . PRO A 1 177 ? 13.528 -2.801 -5.306 1.00 94.88 177 PRO A CA 1
ATOM 1485 C C . PRO A 1 177 ? 13.435 -1.434 -5.984 1.00 94.88 177 PRO A C 1
ATOM 1487 O O . PRO A 1 177 ? 13.804 -1.292 -7.153 1.00 94.88 177 PRO A O 1
ATOM 1490 N N . TRP A 1 178 ? 13.000 -0.405 -5.254 1.00 94.25 178 TRP A N 1
ATOM 1491 C CA . TRP A 1 178 ? 12.853 0.926 -5.853 1.00 94.25 178 TRP A CA 1
ATOM 1492 C C . TRP A 1 178 ? 14.164 1.476 -6.414 1.00 94.25 178 TRP A C 1
ATOM 1494 O O . TRP A 1 178 ? 14.127 2.178 -7.416 1.00 94.25 178 TRP A O 1
ATOM 1504 N N . PHE A 1 179 ? 15.318 1.118 -5.847 1.00 92.69 179 PHE A N 1
ATOM 1505 C CA . PHE A 1 179 ? 16.615 1.554 -6.371 1.00 92.69 179 PHE A CA 1
ATOM 1506 C C . PHE A 1 179 ? 16.985 0.939 -7.732 1.00 92.69 179 PHE A C 1
ATOM 1508 O O . PHE A 1 179 ? 17.832 1.501 -8.421 1.00 92.69 179 PHE A O 1
ATOM 1515 N N . CYS A 1 180 ? 16.326 -0.150 -8.154 1.00 95.19 180 CYS A N 1
ATOM 1516 C CA . CYS A 1 180 ? 16.507 -0.759 -9.478 1.00 95.19 180 CYS A CA 1
ATOM 1517 C C . CYS A 1 180 ? 15.587 -0.151 -10.551 1.00 95.19 180 CYS A C 1
ATOM 1519 O O . CYS A 1 180 ? 15.815 -0.349 -11.745 1.00 95.19 180 CYS A O 1
ATOM 1521 N N . VAL A 1 181 ? 14.522 0.555 -10.155 1.00 96.06 181 VAL A N 1
ATOM 1522 C CA . VAL A 1 181 ? 13.537 1.140 -11.078 1.00 96.06 181 VAL A CA 1
ATOM 1523 C C . VAL A 1 181 ? 14.025 2.516 -11.519 1.00 96.06 181 VAL A C 1
ATOM 1525 O O . VAL A 1 181 ? 14.226 3.386 -10.684 1.00 96.06 181 VAL A O 1
ATOM 1528 N N . LYS A 1 182 ? 14.178 2.765 -12.818 1.00 94.69 182 LYS A N 1
ATOM 1529 C CA . LYS A 1 182 ? 14.625 4.064 -13.351 1.00 94.69 182 LYS A CA 1
ATOM 1530 C C . LYS A 1 182 ? 13.511 5.098 -13.386 1.00 94.69 182 LYS A C 1
ATOM 1532 O O . LYS A 1 182 ? 13.697 6.251 -13.006 1.00 94.69 182 LYS A O 1
ATOM 1537 N N . HIS A 1 183 ? 12.353 4.696 -13.888 1.00 95.06 183 HIS A N 1
ATOM 1538 C CA . HIS A 1 183 ? 11.190 5.561 -14.021 1.00 95.06 183 HIS A CA 1
ATOM 1539 C C . HIS A 1 183 ? 9.933 4.720 -14.218 1.00 95.06 183 HIS A C 1
ATOM 1541 O O . HIS A 1 183 ? 10.001 3.530 -14.542 1.00 95.06 183 HIS A O 1
ATOM 1547 N N . TRP A 1 184 ? 8.775 5.349 -14.053 1.00 95.88 184 TRP A N 1
ATOM 1548 C CA . TRP A 1 184 ? 7.493 4.728 -14.359 1.00 95.88 184 TRP A CA 1
ATOM 1549 C C . TRP A 1 184 ? 6.553 5.683 -15.083 1.00 95.88 184 TRP A C 1
ATOM 1551 O O . TRP A 1 184 ? 6.637 6.900 -14.925 1.00 95.88 184 TRP A O 1
ATOM 1561 N N . THR A 1 185 ? 5.644 5.126 -15.877 1.00 95.88 185 THR A N 1
ATOM 1562 C CA . THR A 1 185 ? 4.614 5.868 -16.608 1.00 95.88 185 THR A CA 1
ATOM 1563 C C . THR A 1 185 ? 3.239 5.385 -16.185 1.00 95.88 185 THR A C 1
ATOM 1565 O O . THR A 1 185 ? 2.986 4.185 -16.129 1.00 95.88 185 THR A O 1
ATOM 1568 N N . TYR A 1 186 ? 2.355 6.329 -15.892 1.00 95.12 186 TYR A N 1
ATOM 1569 C CA . TYR A 1 186 ? 0.949 6.111 -15.598 1.00 95.12 186 TYR A CA 1
ATOM 1570 C C . TYR A 1 186 ? 0.095 6.468 -16.817 1.00 95.12 186 TYR A C 1
ATOM 1572 O O . TYR A 1 186 ? 0.113 7.613 -17.287 1.00 95.12 186 TYR A O 1
ATOM 1580 N N . GLU A 1 187 ? -0.678 5.493 -17.294 1.00 94.75 187 GLU A N 1
ATOM 1581 C CA . GLU A 1 187 ? -1.574 5.630 -18.440 1.00 94.75 187 GLU A CA 1
ATOM 1582 C C . GLU A 1 187 ? -3.023 5.314 -18.038 1.00 94.75 187 GLU A C 1
ATOM 1584 O O . GLU A 1 187 ? -3.462 4.160 -18.024 1.00 94.75 187 GLU A O 1
ATOM 1589 N N . ALA A 1 188 ? -3.776 6.364 -17.696 1.00 90.19 188 ALA A N 1
ATOM 1590 C CA . ALA A 1 188 ? -5.134 6.253 -17.156 1.00 90.19 188 ALA A CA 1
ATOM 1591 C C . ALA A 1 188 ? -6.116 5.561 -18.116 1.00 90.19 188 ALA A C 1
ATOM 1593 O O . ALA A 1 188 ? -6.896 4.703 -17.708 1.00 90.19 188 ALA A O 1
ATOM 1594 N N . LEU A 1 189 ? -6.085 5.929 -19.403 1.00 90.44 189 LEU A N 1
ATOM 1595 C CA . LEU A 1 189 ? -7.046 5.436 -20.398 1.00 90.44 189 LEU A CA 1
ATOM 1596 C C . LEU A 1 189 ? -6.816 3.957 -20.727 1.00 90.44 189 LEU A C 1
ATOM 1598 O O . LEU A 1 189 ? -7.771 3.210 -20.927 1.00 90.44 189 LEU A O 1
ATOM 1602 N N . GLN A 1 190 ? -5.551 3.543 -20.753 1.00 93.31 190 GLN A N 1
ATOM 1603 C CA . GLN A 1 190 ? -5.099 2.180 -21.015 1.00 93.31 190 GLN A CA 1
ATOM 1604 C C . GLN A 1 190 ? -5.074 1.319 -19.747 1.00 93.31 190 GLN A C 1
ATOM 1606 O O . GLN A 1 190 ? -4.760 0.134 -19.827 1.00 93.31 190 GLN A O 1
ATOM 1611 N N . LYS A 1 191 ? -5.405 1.900 -18.586 1.00 95.06 191 LYS A N 1
ATOM 1612 C CA . LYS A 1 191 ? -5.445 1.220 -17.289 1.00 95.06 191 LYS A CA 1
ATOM 1613 C C . LYS A 1 191 ? -4.142 0.498 -16.937 1.00 95.06 191 LYS A C 1
ATOM 1615 O O . LYS A 1 191 ? -4.161 -0.630 -16.442 1.00 95.06 191 LYS A O 1
ATOM 1620 N N . ARG A 1 192 ? -2.999 1.132 -17.215 1.00 95.62 192 ARG A N 1
ATOM 1621 C CA . ARG A 1 192 ? -1.689 0.506 -17.008 1.00 95.62 192 ARG A CA 1
ATOM 1622 C C . ARG A 1 192 ? -0.646 1.418 -16.375 1.00 95.62 192 ARG A C 1
ATOM 1624 O O . ARG A 1 192 ? -0.646 2.632 -16.580 1.00 95.62 192 ARG A O 1
ATOM 1631 N N . MET A 1 193 ? 0.260 0.798 -15.626 1.00 96.38 193 MET A N 1
ATOM 1632 C CA . MET A 1 193 ? 1.519 1.388 -15.187 1.00 96.38 193 MET A CA 1
ATOM 1633 C C . MET A 1 193 ? 2.689 0.644 -15.820 1.00 96.38 193 MET A C 1
ATOM 1635 O O . MET A 1 193 ? 2.744 -0.582 -15.787 1.00 96.38 193 MET A O 1
ATOM 1639 N N . ILE A 1 194 ? 3.624 1.395 -16.388 1.00 95.94 194 ILE A N 1
ATOM 1640 C CA . ILE A 1 194 ? 4.812 0.874 -17.067 1.00 95.94 194 ILE A CA 1
ATOM 1641 C C . ILE A 1 194 ? 6.021 1.219 -16.209 1.00 95.94 194 ILE A C 1
ATOM 1643 O O . ILE A 1 194 ? 6.240 2.396 -15.940 1.00 95.94 194 ILE A O 1
ATOM 1647 N N . PHE A 1 195 ? 6.809 0.230 -15.801 1.00 96.12 195 PHE A N 1
ATOM 1648 C CA . PHE A 1 195 ? 8.027 0.420 -15.017 1.00 96.12 195 PHE A CA 1
ATOM 1649 C C . PHE A 1 195 ? 9.238 0.025 -15.858 1.00 96.12 195 PHE A C 1
ATOM 1651 O O . PHE A 1 195 ? 9.300 -1.094 -16.368 1.00 96.12 195 PHE A O 1
ATOM 1658 N N . VAL A 1 196 ? 10.200 0.938 -15.980 1.00 95.81 196 VAL A N 1
ATOM 1659 C CA . VAL A 1 196 ? 11.499 0.670 -16.605 1.00 95.81 196 VAL A CA 1
ATOM 1660 C C . VAL A 1 196 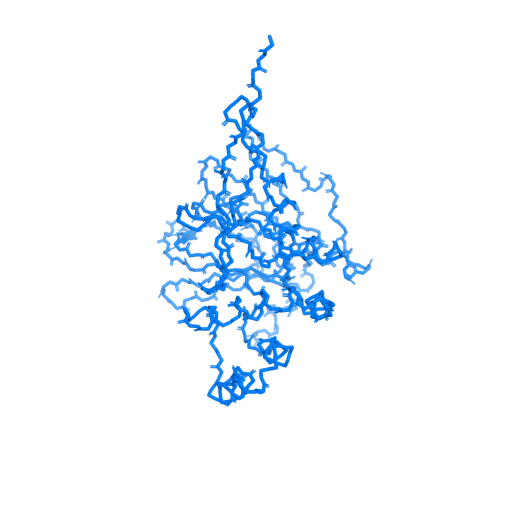? 12.519 0.465 -15.498 1.00 95.81 196 VAL A C 1
ATOM 1662 O O . VAL A 1 196 ? 12.640 1.309 -14.606 1.00 95.81 196 VAL A O 1
ATOM 1665 N N . TYR A 1 197 ? 13.231 -0.655 -15.526 1.00 95.19 197 TYR A N 1
ATOM 1666 C CA . TYR A 1 197 ? 14.139 -1.076 -14.462 1.00 95.19 197 TYR A CA 1
ATOM 1667 C C . TYR A 1 197 ? 15.399 -1.734 -15.030 1.00 95.19 197 TYR A C 1
ATOM 1669 O O . TYR A 1 197 ? 15.464 -2.029 -16.219 1.00 95.19 197 TYR A O 1
ATOM 1677 N N . ILE A 1 198 ? 16.404 -1.930 -14.179 1.00 95.00 198 ILE A N 1
ATOM 1678 C CA . ILE A 1 198 ? 17.626 -2.665 -14.520 1.00 95.00 198 ILE A CA 1
ATOM 1679 C C . ILE A 1 198 ? 17.509 -4.115 -14.057 1.00 95.00 198 ILE A C 1
ATOM 1681 O O . ILE A 1 198 ? 17.240 -4.347 -12.875 1.00 95.00 198 ILE A O 1
ATOM 1685 N N . ASP A 1 199 ? 17.711 -5.071 -14.962 1.00 91.56 199 ASP A N 1
ATOM 1686 C CA . ASP A 1 199 ? 17.668 -6.510 -14.673 1.00 91.56 199 ASP A CA 1
ATOM 1687 C C . ASP A 1 199 ? 18.991 -7.073 -14.114 1.00 91.56 199 ASP A C 1
ATOM 1689 O O . ASP A 1 199 ? 19.973 -6.354 -13.914 1.00 91.56 199 ASP A O 1
ATOM 1693 N N . ASP A 1 200 ? 19.017 -8.385 -13.863 1.00 89.81 200 ASP A N 1
ATOM 1694 C CA . ASP A 1 200 ? 20.184 -9.120 -13.356 1.00 89.81 200 ASP A CA 1
ATOM 1695 C C . ASP A 1 200 ? 21.381 -9.115 -14.325 1.00 89.81 200 ASP A C 1
ATOM 1697 O O . ASP A 1 200 ? 22.530 -9.293 -13.911 1.00 89.81 200 ASP A O 1
ATOM 1701 N N . LYS A 1 201 ? 21.133 -8.841 -15.609 1.00 91.38 201 LYS A N 1
ATOM 1702 C CA . LYS A 1 201 ? 22.147 -8.666 -16.658 1.00 91.38 201 LYS A CA 1
ATOM 1703 C C . LYS A 1 201 ? 22.585 -7.213 -16.8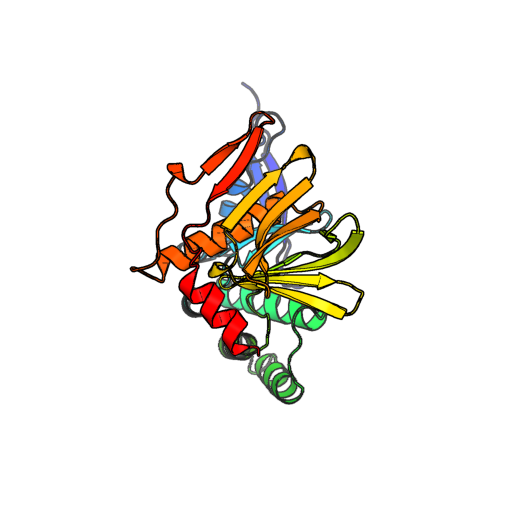23 1.00 91.38 201 LYS A C 1
ATOM 1705 O O . LYS A 1 201 ? 23.375 -6.928 -17.727 1.00 91.38 201 LYS A O 1
ATOM 1710 N N . LEU A 1 202 ? 22.132 -6.320 -15.944 1.00 91.88 202 LEU A N 1
ATOM 1711 C CA . LEU A 1 202 ? 22.417 -4.888 -15.966 1.00 91.88 202 LEU A CA 1
ATOM 1712 C C . LEU A 1 202 ? 21.917 -4.192 -17.243 1.00 91.88 202 LEU A C 1
ATOM 1714 O O . LEU A 1 202 ? 22.544 -3.247 -17.727 1.00 91.88 202 LEU A O 1
ATOM 1718 N N . MET A 1 203 ? 20.796 -4.661 -17.791 1.00 93.06 203 MET A N 1
ATOM 1719 C CA . MET A 1 203 ? 20.141 -4.107 -18.974 1.00 93.06 203 MET A CA 1
ATOM 1720 C C . MET A 1 203 ? 18.804 -3.461 -18.618 1.00 93.06 203 MET A C 1
ATOM 1722 O O . MET A 1 203 ? 18.161 -3.818 -17.631 1.00 93.06 203 MET A O 1
ATOM 1726 N N . ASP A 1 204 ? 18.390 -2.497 -19.441 1.00 94.31 204 ASP A N 1
ATOM 1727 C CA . ASP A 1 204 ? 17.081 -1.859 -19.316 1.00 94.31 204 ASP A CA 1
ATOM 1728 C C . ASP A 1 204 ? 15.996 -2.848 -19.740 1.00 94.31 204 ASP A C 1
ATOM 1730 O O . ASP A 1 204 ? 15.946 -3.281 -20.890 1.00 94.31 204 ASP A O 1
ATOM 1734 N N . GLU A 1 205 ? 15.100 -3.149 -18.812 1.00 93.50 205 GLU A N 1
ATOM 1735 C CA . GLU A 1 205 ? 13.932 -3.990 -19.018 1.00 93.50 205 GLU A CA 1
ATOM 1736 C C . GLU A 1 205 ? 12.660 -3.213 -18.684 1.00 93.50 205 GLU A C 1
ATOM 1738 O O . GLU A 1 205 ? 12.664 -2.216 -17.953 1.00 93.50 205 GLU A O 1
ATOM 1743 N N . THR A 1 206 ? 11.543 -3.659 -19.256 1.00 93.81 206 THR A N 1
ATOM 1744 C CA . THR A 1 206 ? 10.238 -3.025 -19.054 1.00 93.81 206 THR A CA 1
ATOM 1745 C C . THR A 1 206 ? 9.225 -4.039 -18.568 1.00 93.81 206 THR A C 1
ATOM 1747 O O . THR A 1 206 ? 9.066 -5.111 -19.147 1.00 93.81 206 THR A O 1
ATOM 1750 N N . ILE A 1 207 ? 8.483 -3.662 -17.530 1.00 93.56 207 ILE A N 1
ATOM 1751 C CA . ILE A 1 207 ? 7.338 -4.424 -17.050 1.00 93.56 207 ILE A CA 1
ATOM 1752 C C . ILE A 1 207 ? 6.101 -3.536 -17.050 1.00 93.56 207 ILE A C 1
ATOM 1754 O O . ILE A 1 207 ? 6.120 -2.411 -16.550 1.00 93.56 207 ILE A O 1
ATOM 1758 N N . THR A 1 208 ? 5.019 -4.025 -17.647 1.00 95.56 208 THR A N 1
ATOM 1759 C CA . THR A 1 208 ? 3.755 -3.286 -17.704 1.00 95.56 208 THR A CA 1
ATOM 1760 C C . THR A 1 208 ? 2.714 -4.001 -16.871 1.00 95.56 208 THR A C 1
ATOM 1762 O O . THR A 1 208 ? 2.398 -5.149 -17.149 1.00 95.56 208 THR A O 1
ATOM 1765 N N . VAL A 1 209 ? 2.158 -3.320 -15.876 1.00 96.00 209 VAL A N 1
ATOM 1766 C CA . VAL A 1 209 ? 1.050 -3.809 -15.055 1.00 96.00 209 VAL A CA 1
ATOM 1767 C C . VAL A 1 209 ? -0.243 -3.191 -15.570 1.00 96.00 209 VAL A C 1
ATOM 1769 O O . VAL A 1 209 ? -0.400 -1.972 -15.536 1.00 96.00 209 VAL A O 1
ATOM 1772 N N . VAL A 1 210 ? -1.174 -4.023 -16.021 1.00 96.06 210 VAL A N 1
ATOM 1773 C CA . VAL A 1 210 ? -2.525 -3.650 -16.453 1.00 96.06 210 VAL A CA 1
ATOM 1774 C C . VAL A 1 210 ? -3.515 -4.064 -15.366 1.00 96.06 210 VAL A C 1
ATOM 1776 O O . VAL A 1 210 ? -3.516 -5.213 -14.921 1.00 96.06 210 VAL A O 1
ATOM 1779 N N . THR A 1 211 ? -4.350 -3.132 -14.907 1.00 94.69 211 THR A N 1
ATOM 1780 C CA . THR A 1 211 ? -5.347 -3.398 -13.862 1.00 94.69 211 THR A CA 1
ATOM 1781 C C . THR A 1 211 ? -6.445 -2.338 -13.843 1.00 94.69 211 THR A C 1
ATOM 1783 O O . THR A 1 211 ? -6.195 -1.150 -14.046 1.00 94.69 211 THR A O 1
ATOM 1786 N N . ASP A 1 212 ? -7.671 -2.741 -13.505 1.00 91.88 212 ASP A N 1
ATOM 1787 C CA . ASP A 1 212 ? -8.765 -1.806 -13.211 1.00 91.88 212 ASP A CA 1
ATOM 1788 C C . ASP A 1 212 ? -8.484 -0.918 -11.984 1.00 91.88 212 ASP A C 1
ATOM 1790 O O . ASP A 1 212 ? -9.164 0.083 -11.772 1.00 91.88 212 ASP A O 1
ATOM 1794 N N . GLN A 1 213 ? -7.449 -1.250 -11.210 1.00 90.56 213 GLN A N 1
ATOM 1795 C CA . GLN A 1 213 ? -6.997 -0.534 -10.022 1.00 90.56 213 GLN A CA 1
ATOM 1796 C C . GLN A 1 213 ? -5.796 0.389 -10.314 1.00 90.56 213 GLN A C 1
ATOM 1798 O O . GLN A 1 213 ? -5.019 0.689 -9.412 1.00 90.56 213 GLN A O 1
ATOM 1803 N N . VAL A 1 214 ? -5.593 0.837 -11.561 1.00 92.69 214 VAL A N 1
ATOM 1804 C CA . VAL A 1 214 ? -4.370 1.575 -11.944 1.00 92.69 214 VAL A CA 1
ATOM 1805 C C . VAL A 1 214 ? -4.194 2.891 -11.176 1.00 92.69 214 VAL A C 1
ATOM 1807 O O . VAL A 1 214 ? -3.081 3.237 -10.789 1.00 92.69 214 VAL A O 1
ATOM 1810 N N . GLU A 1 215 ? -5.287 3.614 -10.921 1.00 90.19 215 GLU A N 1
ATOM 1811 C CA . GLU A 1 215 ? -5.268 4.864 -10.150 1.00 90.19 215 GLU A CA 1
ATOM 1812 C C . GLU A 1 215 ? -4.830 4.585 -8.715 1.00 90.19 215 GLU A C 1
ATOM 1814 O O . GLU A 1 215 ? -3.977 5.278 -8.164 1.00 90.19 215 GLU A O 1
ATOM 1819 N N . TYR A 1 216 ? -5.352 3.495 -8.154 1.00 88.88 216 TYR A N 1
ATOM 1820 C CA . TYR A 1 216 ? -4.992 3.034 -6.828 1.00 88.88 216 TYR A CA 1
ATOM 1821 C C . TYR A 1 216 ? -3.513 2.641 -6.746 1.00 88.88 216 TYR A C 1
ATOM 1823 O O . TYR A 1 216 ? -2.813 3.079 -5.835 1.00 88.88 216 TYR A O 1
ATOM 1831 N N . LEU A 1 217 ? -3.005 1.893 -7.730 1.00 93.12 217 LEU A N 1
ATOM 1832 C CA . LEU A 1 217 ? -1.587 1.544 -7.824 1.00 93.12 217 LEU A CA 1
ATOM 1833 C C . LEU A 1 217 ? -0.700 2.796 -7.862 1.00 93.12 217 LEU A C 1
ATOM 1835 O O . LEU A 1 217 ? 0.274 2.886 -7.112 1.00 93.12 217 LEU A O 1
ATOM 1839 N N . ALA A 1 218 ? -1.053 3.779 -8.694 1.00 92.62 218 ALA A N 1
ATOM 1840 C CA . ALA A 1 218 ? -0.306 5.026 -8.810 1.00 92.62 218 ALA A CA 1
ATOM 1841 C C . ALA A 1 218 ? -0.277 5.801 -7.480 1.00 92.62 218 ALA A C 1
ATOM 1843 O O . ALA A 1 218 ? 0.777 6.299 -7.074 1.00 92.62 218 ALA A O 1
ATOM 1844 N N . ASP A 1 219 ? -1.403 5.864 -6.768 1.00 90.06 219 ASP A N 1
ATOM 1845 C CA . ASP A 1 219 ? -1.492 6.509 -5.456 1.00 90.06 219 ASP A CA 1
ATOM 1846 C C . ASP A 1 219 ? -0.662 5.791 -4.386 1.00 90.06 219 ASP A C 1
ATOM 1848 O O . ASP A 1 219 ? 0.019 6.452 -3.596 1.00 90.06 219 ASP A O 1
ATOM 1852 N N . VAL A 1 220 ? -0.655 4.454 -4.382 1.00 91.44 220 VAL A N 1
ATOM 1853 C CA . VAL A 1 220 ? 0.173 3.646 -3.472 1.00 91.44 220 VAL A CA 1
ATOM 1854 C C . VAL A 1 220 ? 1.658 3.888 -3.727 1.00 91.44 220 VAL A C 1
ATOM 1856 O O . VAL A 1 220 ? 2.402 4.147 -2.777 1.00 91.44 220 VAL A O 1
ATOM 1859 N N . VAL A 1 221 ? 2.096 3.868 -4.991 1.00 92.81 221 VAL A N 1
ATOM 1860 C CA . VAL A 1 221 ? 3.490 4.168 -5.359 1.00 92.81 221 VAL A CA 1
ATOM 1861 C C . VAL A 1 221 ? 3.857 5.574 -4.882 1.00 92.81 221 VAL A C 1
ATOM 1863 O O . VAL A 1 221 ? 4.825 5.745 -4.142 1.00 92.81 221 VAL A O 1
ATOM 1866 N N . ASN A 1 222 ? 3.039 6.583 -5.188 1.00 89.31 222 ASN A N 1
ATOM 1867 C CA . ASN A 1 222 ? 3.272 7.953 -4.723 1.00 89.31 222 ASN A CA 1
ATOM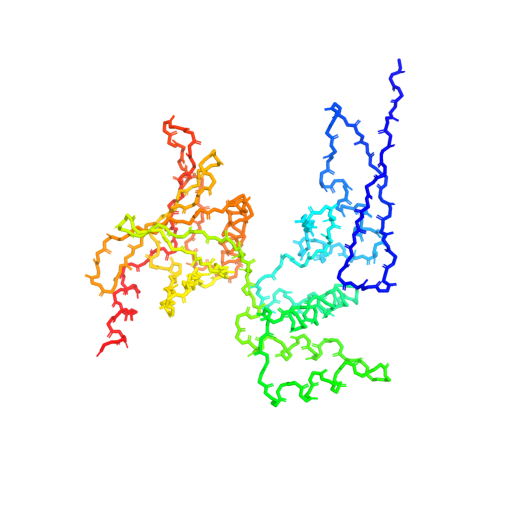 1868 C C . ASN A 1 222 ? 3.354 8.051 -3.190 1.00 89.31 222 ASN A C 1
ATOM 1870 O O . ASN A 1 222 ? 4.162 8.816 -2.656 1.00 89.31 222 ASN A O 1
ATOM 1874 N N . GLN A 1 223 ? 2.530 7.290 -2.467 1.00 87.12 223 GLN A N 1
ATOM 1875 C CA . GLN A 1 223 ? 2.552 7.262 -1.009 1.00 87.12 223 GLN A CA 1
ATOM 1876 C C . GLN A 1 223 ? 3.832 6.617 -0.467 1.00 87.12 223 GLN A C 1
ATOM 1878 O O . GLN A 1 223 ? 4.398 7.138 0.494 1.00 87.12 223 GLN A O 1
ATOM 1883 N N . CYS A 1 224 ? 4.327 5.547 -1.094 1.00 89.38 224 CYS A N 1
ATOM 1884 C CA . CYS A 1 224 ? 5.594 4.915 -0.723 1.00 89.38 224 CYS A CA 1
ATOM 1885 C C . CYS A 1 224 ? 6.750 5.920 -0.795 1.00 89.38 224 CYS A C 1
ATOM 1887 O O . CYS A 1 224 ? 7.472 6.106 0.184 1.00 89.38 224 CYS A O 1
ATOM 1889 N N . PHE A 1 225 ? 6.852 6.662 -1.898 1.00 87.31 225 PHE A N 1
ATOM 1890 C CA . PHE A 1 225 ? 7.888 7.680 -2.088 1.00 87.31 225 PHE A CA 1
ATOM 1891 C C . PHE A 1 225 ? 7.788 8.846 -1.096 1.00 87.31 225 PHE A C 1
ATOM 1893 O O . PHE A 1 225 ? 8.807 9.292 -0.561 1.00 87.31 225 PHE A O 1
ATOM 1900 N N . LYS A 1 226 ? 6.570 9.308 -0.778 1.00 85.00 226 LYS A N 1
ATOM 1901 C CA . LYS A 1 226 ? 6.357 10.310 0.283 1.00 85.00 226 LYS A CA 1
ATOM 1902 C C . LYS A 1 226 ? 6.831 9.806 1.645 1.00 85.00 226 LYS A C 1
ATOM 1904 O O . LYS A 1 226 ? 7.415 10.581 2.404 1.00 85.00 226 LYS A O 1
ATOM 1909 N N . THR A 1 227 ? 6.573 8.537 1.964 1.00 85.31 227 THR A N 1
ATOM 1910 C CA . THR A 1 227 ? 7.020 7.925 3.219 1.00 85.31 227 THR A CA 1
ATOM 1911 C C . THR A 1 227 ? 8.543 7.864 3.272 1.00 85.31 227 THR A C 1
ATOM 1913 O O . THR A 1 227 ? 9.117 8.433 4.198 1.00 85.31 227 THR A O 1
ATOM 1916 N N . ILE A 1 228 ? 9.202 7.307 2.250 1.00 85.31 228 ILE A N 1
ATOM 1917 C CA . ILE A 1 228 ? 10.673 7.205 2.172 1.00 85.31 228 ILE A CA 1
ATOM 1918 C C . ILE A 1 228 ? 11.326 8.576 2.423 1.00 85.31 228 ILE A C 1
ATOM 1920 O O . ILE A 1 228 ? 12.166 8.728 3.308 1.00 85.31 228 ILE A O 1
ATOM 1924 N N . GLN A 1 229 ? 10.840 9.621 1.750 1.00 81.31 229 GLN A N 1
ATOM 1925 C CA . GLN A 1 229 ? 11.385 10.983 1.858 1.00 81.31 229 GLN A CA 1
ATOM 1926 C C . GLN A 1 229 ? 11.126 11.670 3.200 1.00 81.31 229 GLN A C 1
ATOM 1928 O O . GLN A 1 229 ? 11.855 12.587 3.590 1.00 81.31 229 GLN A O 1
ATOM 1933 N N . LYS A 1 230 ? 10.073 11.266 3.917 1.00 81.06 230 LYS A N 1
ATOM 1934 C CA . LYS A 1 230 ? 9.790 11.750 5.274 1.00 81.06 230 LYS A CA 1
ATOM 1935 C C . LYS A 1 230 ? 10.722 11.097 6.295 1.00 81.06 230 LYS A C 1
ATOM 1937 O O . LYS A 1 230 ? 11.037 11.721 7.314 1.00 81.06 230 LYS A O 1
ATOM 1942 N N . GLU A 1 231 ? 11.130 9.854 6.057 1.00 76.88 231 GLU A N 1
ATOM 1943 C CA . GLU A 1 231 ? 11.902 9.060 7.011 1.00 76.88 231 GLU A CA 1
ATOM 1944 C C . GLU A 1 231 ? 13.414 9.202 6.834 1.00 76.88 231 GLU A C 1
ATOM 1946 O O . GLU A 1 231 ? 14.131 9.318 7.834 1.00 76.88 231 GLU A O 1
ATOM 1951 N N . GLU A 1 232 ? 13.886 9.282 5.593 1.00 75.94 232 GLU A N 1
ATOM 1952 C CA . GLU A 1 232 ? 15.304 9.294 5.252 1.00 75.94 232 GLU A CA 1
ATOM 1953 C C . GLU A 1 232 ? 15.739 10.692 4.807 1.00 75.94 232 GLU A C 1
ATOM 1955 O O . GLU A 1 232 ? 15.595 11.079 3.652 1.00 75.94 232 GLU A O 1
ATOM 1960 N N . LYS A 1 233 ? 16.295 11.482 5.734 1.00 63.75 233 LYS A N 1
ATOM 1961 C CA . LYS A 1 233 ? 16.686 12.883 5.468 1.00 63.75 233 LYS A CA 1
ATOM 1962 C C . LYS A 1 233 ? 17.694 13.054 4.327 1.00 63.75 233 LYS A C 1
ATOM 1964 O O . LYS A 1 233 ? 17.720 14.127 3.731 1.00 63.75 233 LYS A O 1
ATOM 1969 N N . GLU A 1 234 ? 18.493 12.023 4.074 1.00 69.38 234 GLU A N 1
ATOM 1970 C CA . GLU A 1 234 ? 19.531 11.981 3.040 1.00 69.38 234 GLU A CA 1
ATOM 1971 C C . GLU A 1 234 ? 19.018 11.395 1.710 1.00 69.38 234 GLU A C 1
ATOM 1973 O O . GLU A 1 234 ? 19.758 11.397 0.731 1.00 69.38 234 GLU A O 1
ATOM 1978 N N . THR A 1 235 ? 17.765 10.910 1.635 1.00 68.06 235 THR A N 1
ATOM 1979 C CA . THR A 1 235 ? 17.234 10.404 0.359 1.00 68.06 235 THR A CA 1
ATOM 1980 C C . THR A 1 235 ? 16.957 11.533 -0.628 1.00 68.06 235 THR A C 1
ATOM 1982 O O . THR A 1 235 ? 16.435 12.592 -0.246 1.00 68.06 235 THR A O 1
ATOM 1985 N N . PRO A 1 236 ? 17.251 11.312 -1.921 1.00 70.06 236 PRO A N 1
ATOM 1986 C CA . PRO A 1 236 ? 16.885 12.244 -2.971 1.00 70.06 236 PRO A CA 1
ATOM 1987 C C . PRO A 1 236 ? 15.374 12.522 -2.966 1.00 70.06 236 PRO A C 1
ATOM 1989 O O . PRO A 1 236 ? 14.530 11.620 -2.913 1.00 70.06 236 PRO A O 1
ATOM 1992 N N . ARG A 1 237 ? 15.020 13.810 -2.992 1.00 75.06 237 ARG A N 1
ATOM 1993 C CA . ARG A 1 237 ? 13.620 14.245 -2.962 1.00 75.06 237 ARG A CA 1
ATOM 1994 C C . ARG A 1 237 ? 12.986 14.171 -4.343 1.00 75.06 237 ARG A C 1
ATOM 1996 O O . ARG A 1 237 ? 13.650 14.330 -5.360 1.00 75.06 237 ARG A O 1
ATOM 2003 N N . PHE A 1 238 ? 11.672 13.976 -4.352 1.00 72.38 238 PHE A N 1
ATOM 2004 C CA . PHE A 1 238 ? 10.861 13.982 -5.552 1.00 72.38 238 PHE A CA 1
ATOM 2005 C C . PHE A 1 238 ? 10.585 15.445 -5.887 1.00 72.38 238 PHE A C 1
ATOM 2007 O O . PHE A 1 238 ? 9.957 16.156 -5.098 1.00 72.38 238 PHE A O 1
ATOM 2014 N N . TYR A 1 239 ? 11.084 15.914 -7.024 1.00 72.69 239 TYR A N 1
ATOM 2015 C CA . TYR A 1 239 ? 10.861 17.282 -7.485 1.00 72.69 239 TYR A CA 1
ATOM 2016 C C . TYR A 1 239 ? 9.838 17.296 -8.617 1.00 72.69 239 TYR A C 1
ATOM 2018 O O . TYR A 1 239 ? 9.715 16.334 -9.367 1.00 72.69 239 TYR A O 1
ATOM 2026 N N . SER A 1 240 ? 9.112 18.404 -8.781 1.00 71.81 240 SER A N 1
ATOM 2027 C CA . SER A 1 240 ? 8.143 18.559 -9.879 1.00 71.81 240 SER A CA 1
ATOM 2028 C C . SER A 1 240 ? 8.771 18.371 -11.262 1.00 71.81 240 SER A C 1
ATOM 2030 O O . SER A 1 240 ? 8.097 17.930 -12.181 1.00 71.81 240 SER A O 1
ATOM 2032 N N . GLU A 1 241 ? 10.063 18.671 -11.398 1.00 75.75 241 GLU A N 1
ATOM 2033 C CA . GLU A 1 241 ? 10.855 18.484 -12.621 1.00 75.75 241 GLU A CA 1
ATOM 2034 C C . GLU A 1 241 ? 11.025 17.006 -13.009 1.00 75.75 241 GLU A C 1
ATOM 2036 O O . GLU A 1 241 ? 11.298 16.696 -14.165 1.00 75.75 241 GLU A O 1
ATOM 2041 N N . MET A 1 242 ? 10.824 16.091 -12.058 1.00 83.50 242 MET A N 1
ATOM 2042 C CA . MET A 1 242 ? 10.846 14.644 -12.277 1.00 83.50 242 MET A CA 1
ATOM 2043 C C . MET A 1 242 ? 9.502 14.115 -12.788 1.00 83.50 242 MET A C 1
ATOM 2045 O O . MET A 1 242 ? 9.389 12.922 -13.054 1.00 83.50 242 MET A O 1
ATOM 2049 N N . VAL A 1 243 ? 8.491 14.979 -12.939 1.00 86.88 243 VAL A N 1
ATOM 2050 C CA . VAL A 1 243 ? 7.198 14.640 -13.539 1.00 86.88 243 VAL A CA 1
ATOM 2051 C C . VAL A 1 243 ? 7.100 15.286 -14.907 1.00 86.88 243 VAL A C 1
ATOM 2053 O O . VAL A 1 243 ? 7.140 16.509 -15.039 1.00 86.88 243 VAL A O 1
ATOM 2056 N N . SER A 1 244 ? 6.904 14.469 -15.931 1.00 89.75 244 SER A N 1
ATOM 2057 C CA . SER A 1 244 ? 6.627 14.940 -17.280 1.00 89.75 244 SER A CA 1
ATOM 2058 C C . SER A 1 244 ? 5.284 14.412 -17.764 1.00 89.75 244 SER A C 1
ATOM 2060 O O . SER A 1 244 ? 4.809 13.353 -17.354 1.00 89.75 244 SER A O 1
ATOM 2062 N N . LYS A 1 245 ? 4.641 15.186 -18.637 1.00 89.38 245 LYS A N 1
ATOM 2063 C CA . LYS A 1 245 ? 3.443 14.756 -19.349 1.00 89.38 245 LYS A CA 1
ATOM 2064 C C . LYS A 1 245 ? 3.840 14.443 -20.784 1.00 89.38 245 LYS A C 1
ATOM 2066 O O . LYS A 1 245 ? 4.420 15.294 -21.455 1.00 89.38 245 LYS A O 1
ATOM 2071 N N . THR A 1 246 ? 3.559 13.226 -21.223 1.00 83.44 246 THR A N 1
ATOM 2072 C CA . THR A 1 246 ? 3.776 12.799 -22.611 1.00 83.44 246 THR A CA 1
ATOM 2073 C C . THR A 1 246 ? 2.792 13.502 -23.551 1.00 83.44 246 THR A C 1
ATOM 2075 O O . THR A 1 246 ? 1.784 14.060 -23.106 1.00 83.44 246 THR A O 1
ATOM 2078 N N . GLU A 1 247 ? 3.056 13.456 -24.859 1.00 78.31 247 GLU A N 1
ATOM 2079 C CA . GLU A 1 247 ? 2.174 14.036 -25.885 1.00 78.31 247 GLU A CA 1
ATOM 2080 C C . GLU A 1 247 ? 0.760 13.430 -25.858 1.00 78.31 247 GLU A C 1
ATOM 2082 O O . GLU A 1 247 ? -0.225 14.131 -26.085 1.00 78.31 247 GLU A O 1
ATOM 2087 N N . GLU A 1 248 ? 0.650 12.154 -25.486 1.00 82.31 248 GLU A N 1
ATOM 2088 C CA . GLU A 1 248 ? -0.615 11.420 -25.339 1.00 82.31 248 GLU A CA 1
ATOM 2089 C C . GLU A 1 248 ? -1.351 11.738 -24.027 1.00 82.31 248 GLU A C 1
ATOM 2091 O O . GLU A 1 248 ? -2.471 11.290 -23.791 1.00 82.31 248 GLU A O 1
ATOM 2096 N N . GLY A 1 249 ? -0.739 12.545 -23.161 1.00 86.25 249 GLY A N 1
ATOM 2097 C CA . GLY A 1 249 ? -1.301 12.963 -21.888 1.00 86.25 249 GLY A CA 1
ATOM 2098 C C . GLY A 1 249 ? -1.004 12.039 -20.707 1.00 86.25 249 GLY A C 1
ATOM 2099 O O . GLY A 1 249 ? -1.441 12.357 -19.598 1.00 86.25 249 GLY A O 1
ATOM 2100 N N . ASN A 1 250 ? -0.228 10.973 -20.916 1.00 90.75 250 ASN A N 1
ATOM 2101 C CA . ASN A 1 250 ? 0.266 10.079 -19.864 1.00 90.75 250 ASN A CA 1
ATOM 2102 C C . ASN A 1 250 ? 1.274 10.798 -18.965 1.00 90.75 250 ASN A C 1
ATOM 2104 O O . ASN A 1 250 ? 1.970 11.711 -19.422 1.00 90.75 250 ASN A O 1
ATOM 2108 N N . ILE A 1 251 ? 1.374 10.376 -17.706 1.00 92.94 251 ILE A N 1
ATOM 2109 C CA . ILE A 1 251 ? 2.256 11.001 -16.716 1.00 92.94 251 ILE A CA 1
ATOM 2110 C C . ILE A 1 251 ? 3.459 10.091 -16.485 1.00 92.94 251 ILE A C 1
ATOM 2112 O O . ILE A 1 251 ? 3.289 8.949 -16.072 1.00 92.94 251 ILE A O 1
ATOM 2116 N N . SER A 1 252 ? 4.666 10.591 -16.735 1.00 92.88 252 SER A N 1
ATOM 2117 C CA . SER A 1 252 ? 5.919 9.878 -16.488 1.00 92.88 252 SER A CA 1
ATOM 2118 C C . SER A 1 252 ? 6.636 10.472 -15.281 1.00 92.88 252 SER A C 1
ATOM 2120 O O . SER A 1 252 ? 6.691 11.689 -15.114 1.00 92.88 252 SER A O 1
ATOM 2122 N N . TYR A 1 253 ? 7.223 9.602 -14.468 1.00 93.19 253 TYR A N 1
ATOM 2123 C CA . TYR A 1 253 ? 7.883 9.924 -13.209 1.00 93.19 253 TYR A CA 1
ATOM 2124 C C . TYR A 1 253 ? 9.310 9.381 -13.238 1.00 93.19 253 TYR A C 1
ATOM 2126 O O . TYR A 1 253 ? 9.503 8.173 -13.347 1.00 93.19 253 TYR A O 1
ATOM 2134 N N . GLN A 1 254 ? 10.307 10.255 -13.139 1.00 93.25 254 GLN A N 1
ATOM 2135 C CA . GLN A 1 254 ? 11.704 9.859 -12.949 1.00 93.25 254 GLN A CA 1
ATOM 2136 C C . GLN A 1 254 ? 11.920 9.443 -11.496 1.00 93.25 254 GLN A C 1
ATOM 2138 O O . GLN A 1 254 ? 11.497 10.157 -10.587 1.00 93.25 254 GLN A O 1
ATOM 2143 N N . ASN A 1 255 ? 12.566 8.299 -11.272 1.00 92.12 255 ASN A N 1
ATOM 2144 C CA . ASN A 1 255 ? 12.772 7.779 -9.930 1.00 92.12 255 ASN A CA 1
ATOM 2145 C C . ASN A 1 255 ? 14.003 8.428 -9.268 1.00 92.12 255 ASN A C 1
ATOM 2147 O O . ASN A 1 255 ? 15.127 8.144 -9.680 1.00 92.12 255 ASN A O 1
ATOM 2151 N N . PRO A 1 256 ? 13.838 9.241 -8.209 1.00 88.81 256 PRO A N 1
ATOM 2152 C CA . PRO A 1 256 ? 14.972 9.831 -7.504 1.00 88.81 256 PRO A CA 1
ATOM 2153 C C . PRO A 1 256 ? 15.765 8.815 -6.666 1.00 88.81 256 PRO A C 1
ATOM 2155 O O . PRO A 1 256 ? 16.891 9.105 -6.283 1.00 88.81 256 PRO A O 1
ATOM 2158 N N . LEU A 1 257 ? 15.189 7.648 -6.362 1.00 89.75 257 LEU A N 1
ATOM 2159 C CA . LEU A 1 257 ? 15.830 6.584 -5.585 1.00 89.75 257 LEU A CA 1
ATOM 2160 C C . LEU A 1 257 ? 16.650 5.625 -6.452 1.00 89.75 257 LEU A C 1
ATOM 2162 O O . LEU A 1 257 ? 17.285 4.732 -5.903 1.00 89.75 257 LEU A O 1
ATOM 2166 N N . PHE A 1 258 ? 16.610 5.771 -7.780 1.00 91.56 258 PHE A N 1
ATOM 2167 C CA . PHE A 1 258 ? 17.407 4.942 -8.675 1.00 91.56 258 PHE A CA 1
ATOM 2168 C C . PHE A 1 258 ? 18.902 5.129 -8.396 1.00 91.56 258 PHE A C 1
ATOM 2170 O O . PHE A 1 258 ? 19.406 6.253 -8.431 1.00 91.56 258 PHE A O 1
ATOM 2177 N N . ASP A 1 259 ? 19.609 4.022 -8.174 1.00 91.88 259 ASP A N 1
ATOM 2178 C CA . ASP A 1 259 ? 21.040 4.022 -7.882 1.00 91.88 259 ASP A CA 1
ATOM 2179 C C . ASP A 1 259 ? 21.721 2.873 -8.635 1.00 91.88 259 ASP A C 1
ATOM 2181 O O . ASP A 1 259 ? 21.479 1.690 -8.373 1.00 91.88 259 ASP A O 1
ATOM 2185 N N . TRP A 1 260 ? 22.581 3.229 -9.594 1.00 91.88 260 TRP A N 1
ATOM 2186 C CA . TRP A 1 260 ? 23.306 2.262 -10.417 1.00 91.88 260 TRP A CA 1
ATOM 2187 C C . TRP A 1 260 ? 24.296 1.423 -9.601 1.00 91.88 260 TRP A C 1
ATOM 2189 O O . TRP A 1 260 ? 24.388 0.215 -9.812 1.00 91.88 260 TRP A O 1
ATOM 2199 N N . GLU A 1 261 ? 25.016 2.034 -8.659 1.00 92.25 261 GLU A N 1
ATOM 2200 C CA . GLU A 1 261 ? 26.018 1.334 -7.851 1.00 92.25 261 GLU A CA 1
ATOM 2201 C C . GLU A 1 261 ? 25.340 0.327 -6.918 1.00 92.25 261 GLU A C 1
ATOM 2203 O O . GLU A 1 261 ? 25.773 -0.825 -6.811 1.00 92.25 261 GLU A O 1
ATOM 2208 N N . GLN A 1 262 ? 24.232 0.733 -6.289 1.00 91.69 262 GLN A N 1
ATOM 2209 C CA . GLN A 1 262 ? 23.445 -0.150 -5.433 1.00 91.69 262 GLN A CA 1
ATOM 2210 C C . GLN A 1 262 ? 22.790 -1.285 -6.229 1.00 91.69 262 GLN A C 1
ATOM 2212 O O . GLN A 1 262 ? 22.780 -2.429 -5.769 1.00 91.69 262 GLN A O 1
ATOM 2217 N N . THR A 1 263 ? 22.284 -0.991 -7.428 1.00 91.06 263 THR A N 1
ATOM 2218 C CA . THR A 1 263 ? 21.719 -1.990 -8.346 1.00 91.06 263 THR A CA 1
ATOM 2219 C C . THR A 1 263 ? 22.762 -3.036 -8.740 1.00 91.06 263 THR A C 1
ATOM 2221 O O . THR A 1 263 ? 22.522 -4.238 -8.623 1.00 91.06 263 THR A O 1
ATOM 2224 N N . GLU A 1 264 ? 23.954 -2.599 -9.150 1.00 91.06 264 GLU A N 1
ATOM 2225 C CA . GLU A 1 264 ? 25.045 -3.495 -9.534 1.00 91.06 264 GLU A CA 1
ATOM 2226 C C . GLU A 1 264 ? 25.499 -4.369 -8.354 1.00 91.06 264 GLU A C 1
ATOM 2228 O O . GLU A 1 264 ? 25.716 -5.573 -8.512 1.00 91.06 264 GLU A O 1
ATOM 2233 N N . LEU A 1 265 ? 25.604 -3.789 -7.154 1.00 92.06 265 LEU A N 1
ATOM 2234 C CA . LEU A 1 265 ? 25.940 -4.529 -5.939 1.00 92.06 265 LEU A CA 1
ATOM 2235 C C . LEU A 1 265 ? 24.862 -5.563 -5.580 1.00 92.06 265 LEU A C 1
ATOM 2237 O O . LEU A 1 265 ? 25.200 -6.688 -5.206 1.00 92.06 265 LEU A O 1
ATOM 2241 N N . HIS A 1 266 ? 23.583 -5.196 -5.707 1.00 91.19 266 HIS A N 1
ATOM 2242 C CA . HIS A 1 266 ? 22.453 -6.076 -5.428 1.00 91.19 266 HIS A CA 1
ATOM 2243 C C . HIS A 1 266 ? 22.526 -7.346 -6.279 1.00 91.19 266 HIS A C 1
ATOM 2245 O O . HIS A 1 266 ? 22.554 -8.442 -5.721 1.00 91.19 266 HIS A O 1
ATOM 2251 N N . TYR A 1 267 ? 22.654 -7.217 -7.601 1.00 89.75 267 TYR A N 1
ATOM 2252 C CA . TYR A 1 267 ? 22.700 -8.380 -8.490 1.00 89.75 267 TYR A CA 1
ATOM 2253 C C . TYR A 1 267 ? 23.997 -9.186 -8.376 1.00 89.75 267 TYR A C 1
ATOM 2255 O O . TYR A 1 267 ? 23.957 -10.413 -8.404 1.00 89.75 267 TYR A O 1
ATOM 2263 N N . LYS A 1 268 ? 25.143 -8.539 -8.123 1.00 88.56 268 LYS A N 1
ATOM 2264 C CA . LYS A 1 268 ? 26.395 -9.259 -7.827 1.00 88.56 268 LYS A CA 1
ATOM 2265 C C . LYS A 1 268 ? 26.320 -10.095 -6.554 1.00 88.56 268 LYS A C 1
ATOM 2267 O O . LYS A 1 268 ? 27.019 -11.089 -6.461 1.00 88.56 268 LYS A O 1
ATOM 2272 N N . SER A 1 269 ? 25.517 -9.693 -5.567 1.00 86.06 269 SER A N 1
ATOM 2273 C CA . SER A 1 269 ? 25.376 -10.438 -4.308 1.00 86.06 269 SER A CA 1
ATOM 2274 C C . SER A 1 269 ? 24.502 -11.695 -4.418 1.00 86.06 269 SER A C 1
ATOM 2276 O O . SER A 1 269 ? 24.500 -12.516 -3.502 1.00 86.06 269 SER A O 1
ATOM 2278 N N . GLN A 1 270 ? 23.759 -11.843 -5.520 1.00 80.31 270 GLN A N 1
ATOM 2279 C CA . GLN A 1 270 ? 22.886 -12.991 -5.785 1.00 80.31 270 GLN A CA 1
ATOM 2280 C C . GLN A 1 270 ? 23.588 -14.134 -6.547 1.00 80.31 270 GLN A C 1
ATOM 2282 O O . GLN A 1 270 ? 22.995 -15.204 -6.711 1.00 80.31 270 GLN A O 1
ATOM 2287 N N . HIS A 1 271 ? 24.839 -13.931 -6.980 1.00 66.12 271 HIS A N 1
ATOM 2288 C CA . HIS A 1 271 ? 25.667 -14.877 -7.740 1.00 66.12 271 HIS A CA 1
ATOM 2289 C C . HIS A 1 271 ? 27.013 -15.135 -7.053 1.00 66.12 271 HIS A C 1
ATOM 2291 O O . HIS A 1 271 ? 27.524 -16.269 -7.201 1.00 66.12 271 HIS A O 1
#